Protein AF-A0A9P4S2R1-F1 (afdb_monomer_lite)

pLDDT: mean 85.51, std 17.62, range [29.91, 98.31]

Structure (mmCIF, N/CA/C/O backbone):
data_AF-A0A9P4S2R1-F1
#
_entry.id   AF-A0A9P4S2R1-F1
#
loop_
_atom_site.group_PDB
_atom_site.id
_atom_site.type_symbol
_atom_site.label_atom_id
_atom_site.label_alt_id
_atom_site.label_comp_id
_atom_site.label_asym_id
_atom_site.label_entity_id
_atom_site.label_seq_id
_atom_site.pdbx_PDB_ins_code
_atom_site.Cartn_x
_atom_site.Cartn_y
_atom_site.Cartn_z
_atom_site.occupancy
_atom_site.B_iso_or_equiv
_atom_site.auth_seq_id
_atom_site.auth_comp_id
_atom_site.auth_asym_id
_atom_site.auth_atom_id
_atom_site.pdbx_PDB_model_num
ATOM 1 N N . GLN A 1 1 ? -0.352 7.286 21.163 1.00 58.69 1 GLN A N 1
ATOM 2 C CA . GLN A 1 1 ? -1.087 6.058 20.790 1.00 58.69 1 GLN A CA 1
ATOM 3 C C . GLN A 1 1 ? -1.902 5.614 21.996 1.00 58.69 1 GLN A C 1
ATOM 5 O O . GLN A 1 1 ? -1.453 5.857 23.112 1.00 58.69 1 GLN A O 1
ATOM 10 N N . SER A 1 2 ? -3.108 5.074 21.799 1.00 75.06 2 SER A N 1
ATOM 11 C CA . SER A 1 2 ? -3.943 4.582 22.906 1.00 75.06 2 SER A CA 1
ATOM 12 C C . SER A 1 2 ? -3.406 3.251 23.443 1.00 75.06 2 SER A C 1
ATOM 14 O O . SER A 1 2 ? -2.788 2.489 22.704 1.00 75.06 2 SER A O 1
ATOM 16 N N . GLU A 1 3 ? -3.657 2.959 24.721 1.00 83.19 3 GLU A N 1
ATOM 17 C CA . GLU A 1 3 ? -3.264 1.693 25.366 1.00 83.19 3 GLU A CA 1
ATOM 18 C C . GLU A 1 3 ? -3.776 0.469 24.587 1.00 83.19 3 GLU A C 1
ATOM 20 O O . GLU A 1 3 ? -3.049 -0.498 24.363 1.00 83.19 3 GLU A O 1
ATOM 25 N N . GLU A 1 4 ? -4.996 0.575 24.061 1.00 86.31 4 GLU A N 1
ATOM 26 C CA . GLU A 1 4 ? -5.612 -0.446 23.222 1.00 86.31 4 GLU A CA 1
ATOM 27 C C . GLU A 1 4 ? -4.863 -0.672 21.899 1.00 86.31 4 GLU A C 1
ATOM 29 O O . GLU A 1 4 ? -4.657 -1.814 21.492 1.00 86.31 4 GLU A O 1
ATOM 34 N N . ALA A 1 5 ? -4.378 0.388 21.243 1.00 86.50 5 ALA A N 1
ATOM 35 C CA . ALA A 1 5 ? -3.590 0.244 20.019 1.00 86.50 5 ALA A CA 1
ATOM 36 C C . ALA A 1 5 ? -2.268 -0.496 20.282 1.00 86.50 5 ALA A C 1
ATOM 38 O O . ALA A 1 5 ? -1.887 -1.355 19.490 1.00 86.50 5 ALA A O 1
ATOM 39 N N . ASN A 1 6 ? -1.619 -0.232 21.421 1.00 89.88 6 ASN A N 1
ATOM 40 C CA . ASN A 1 6 ? -0.392 -0.931 21.821 1.00 89.88 6 ASN A CA 1
ATOM 41 C C . ASN A 1 6 ? -0.647 -2.421 22.104 1.00 89.88 6 ASN A C 1
ATOM 43 O O . ASN A 1 6 ? 0.174 -3.276 21.757 1.00 89.88 6 ASN A O 1
ATOM 47 N N . ARG A 1 7 ? -1.798 -2.750 22.708 1.00 94.75 7 ARG A N 1
ATOM 48 C CA . ARG A 1 7 ? -2.230 -4.138 22.920 1.00 94.75 7 ARG A CA 1
ATOM 49 C C . ARG A 1 7 ? -2.406 -4.865 21.587 1.00 94.75 7 ARG A C 1
ATOM 51 O O . ARG A 1 7 ? -1.859 -5.953 21.416 1.00 94.75 7 ARG A O 1
ATOM 58 N N . ILE A 1 8 ? -3.124 -4.258 20.640 1.00 93.81 8 ILE A N 1
ATOM 59 C CA . ILE A 1 8 ? -3.349 -4.833 19.304 1.00 93.81 8 ILE A CA 1
ATOM 60 C C . ILE A 1 8 ? -2.023 -4.984 18.553 1.00 93.81 8 ILE A C 1
ATOM 62 O O . ILE A 1 8 ? -1.763 -6.033 17.970 1.00 93.81 8 ILE A O 1
ATOM 66 N N . GLU A 1 9 ? -1.152 -3.977 18.603 1.00 93.94 9 GLU A N 1
ATOM 67 C CA . GLU A 1 9 ? 0.187 -4.048 18.016 1.00 93.94 9 GLU A CA 1
ATOM 68 C C . GLU A 1 9 ? 0.998 -5.218 18.585 1.00 93.94 9 GLU A C 1
ATOM 70 O O . GLU A 1 9 ? 1.623 -5.961 17.826 1.00 93.94 9 GLU A O 1
ATOM 75 N N . THR A 1 10 ? 0.948 -5.426 19.902 1.00 95.44 10 THR A N 1
ATOM 76 C CA . THR A 1 10 ? 1.614 -6.565 20.541 1.00 95.44 10 THR A CA 1
ATOM 77 C C . THR A 1 10 ? 1.071 -7.884 19.996 1.00 95.44 10 THR A C 1
ATOM 79 O O . THR A 1 10 ? 1.861 -8.723 19.572 1.00 95.44 10 THR A O 1
ATOM 82 N N . LEU A 1 11 ? -0.257 -8.036 19.908 1.00 95.25 11 LEU A N 1
ATOM 83 C CA . LEU A 1 11 ? -0.888 -9.238 19.350 1.00 95.25 11 LEU A CA 1
ATOM 84 C C . LEU A 1 11 ? -0.457 -9.507 17.904 1.00 95.25 11 LEU A C 1
ATOM 86 O O . LEU A 1 11 ? -0.071 -10.631 17.585 1.00 95.25 11 LEU A O 1
ATOM 90 N N . LEU A 1 12 ? -0.456 -8.474 17.055 1.00 94.81 12 LEU A N 1
ATOM 91 C CA . LEU A 1 12 ? -0.015 -8.577 15.661 1.00 94.81 12 LEU A CA 1
ATOM 92 C C . LEU A 1 12 ? 1.448 -9.027 15.562 1.00 94.81 12 LEU A C 1
ATOM 94 O O . LEU A 1 12 ? 1.784 -9.850 14.713 1.00 94.81 12 LEU A O 1
ATOM 98 N N . ARG A 1 13 ? 2.320 -8.520 16.440 1.00 95.06 13 ARG A N 1
ATOM 99 C CA . ARG A 1 13 ? 3.745 -8.886 16.471 1.00 95.06 13 ARG A CA 1
ATOM 100 C C . ARG A 1 13 ? 3.989 -10.299 16.999 1.00 95.06 13 ARG A C 1
ATOM 102 O O . ARG A 1 13 ? 4.941 -10.939 16.562 1.00 95.06 13 ARG A O 1
ATOM 109 N N . THR A 1 14 ? 3.163 -10.777 17.928 1.00 95.12 14 THR A N 1
ATOM 110 C CA . THR A 1 14 ? 3.318 -12.101 18.558 1.00 95.12 14 THR A CA 1
ATOM 111 C C . THR A 1 14 ? 2.630 -13.243 17.812 1.00 95.12 14 THR A C 1
ATOM 113 O O . THR A 1 14 ? 2.832 -14.398 18.185 1.00 95.12 14 THR A O 1
ATOM 116 N N . ALA A 1 15 ? 1.825 -12.941 16.789 1.00 95.75 15 ALA A N 1
ATOM 117 C CA . ALA A 1 15 ? 1.133 -13.948 15.991 1.00 95.75 15 ALA A CA 1
ATOM 118 C C . ALA A 1 15 ? 2.124 -14.960 15.391 1.00 95.75 15 ALA A C 1
ATOM 120 O O . ALA A 1 15 ? 3.157 -14.585 14.831 1.00 95.75 15 ALA A O 1
ATOM 121 N N . LYS A 1 16 ? 1.808 -16.253 15.510 1.00 94.38 16 LYS A N 1
ATOM 122 C CA . LYS A 1 16 ? 2.669 -17.367 15.079 1.00 94.38 16 LYS A CA 1
ATOM 123 C C . LYS A 1 16 ? 2.362 -17.844 13.669 1.00 94.38 16 LYS A C 1
ATOM 125 O O . LYS A 1 16 ? 3.198 -18.505 13.059 1.00 94.38 16 LYS A O 1
ATOM 130 N N . THR A 1 17 ? 1.167 -17.543 13.173 1.00 97.00 17 THR A N 1
ATOM 131 C CA . THR A 1 17 ? 0.731 -17.880 11.816 1.00 97.00 17 THR A CA 1
ATOM 132 C C . THR A 1 17 ? 0.145 -16.655 11.128 1.00 97.00 17 THR A C 1
ATOM 134 O O . THR A 1 17 ? -0.298 -15.706 11.778 1.00 97.00 17 THR A O 1
ATOM 137 N N . ASP A 1 18 ? 0.140 -16.675 9.800 1.00 96.00 18 ASP A N 1
ATOM 138 C CA . ASP A 1 18 ? -0.488 -15.638 8.988 1.00 96.00 18 ASP A CA 1
ATOM 139 C C . ASP A 1 18 ? -2.004 -15.580 9.202 1.00 96.00 18 ASP A C 1
ATOM 141 O O . ASP A 1 18 ? -2.564 -14.487 9.274 1.00 96.00 18 ASP A O 1
ATOM 145 N N . VAL A 1 19 ? -2.644 -16.739 9.382 1.00 96.50 19 VAL A N 1
ATOM 146 C CA . VAL A 1 19 ? -4.064 -16.848 9.743 1.00 96.50 19 VAL A CA 1
ATOM 147 C C . VAL A 1 19 ? -4.334 -16.218 11.109 1.00 96.50 19 VAL A C 1
ATOM 149 O O . VAL A 1 19 ? -5.241 -15.407 11.223 1.00 96.50 19 VAL A O 1
ATOM 152 N N . GLU A 1 20 ? -3.516 -16.499 12.126 1.00 97.12 20 GLU A N 1
ATOM 153 C CA . GLU A 1 20 ? -3.672 -15.887 13.456 1.00 97.12 20 GLU A CA 1
ATOM 154 C C . GLU A 1 20 ? -3.522 -14.360 13.404 1.00 97.12 20 GLU A C 1
ATOM 156 O O . GLU A 1 20 ? -4.289 -13.632 14.033 1.00 97.12 20 GLU A O 1
ATOM 161 N N . LEU A 1 21 ? -2.565 -13.853 12.621 1.00 97.38 21 LEU A N 1
ATOM 162 C CA . LEU A 1 21 ? -2.406 -12.415 12.409 1.00 97.38 21 LEU A CA 1
ATOM 163 C C . LEU A 1 21 ? -3.652 -11.815 11.744 1.00 97.38 21 LEU A C 1
ATOM 165 O O . LEU A 1 21 ? -4.128 -10.753 12.153 1.00 97.38 21 LEU A O 1
ATOM 169 N N . TRP A 1 22 ? -4.189 -12.498 10.735 1.00 97.75 22 TRP A N 1
ATOM 170 C CA . TRP A 1 22 ? -5.406 -12.080 10.050 1.00 97.75 22 TRP A CA 1
ATOM 171 C C . TRP A 1 22 ? -6.633 -12.111 10.971 1.00 97.75 22 TRP A C 1
ATOM 173 O O . TRP A 1 22 ? -7.404 -11.153 10.986 1.00 97.75 22 TRP A O 1
ATOM 183 N N . ASP A 1 23 ? -6.769 -13.127 11.822 1.00 97.06 23 ASP A N 1
ATOM 184 C CA . ASP A 1 23 ? -7.840 -13.220 12.819 1.00 97.06 23 ASP A CA 1
ATOM 185 C C . ASP A 1 23 ? -7.793 -12.050 13.814 1.00 97.06 23 ASP A C 1
ATOM 187 O O . ASP A 1 23 ? -8.836 -11.510 14.200 1.00 97.06 23 ASP A O 1
ATOM 191 N N . VAL A 1 24 ? -6.591 -11.613 14.212 1.00 96.56 24 VAL A N 1
ATOM 192 C CA . VAL A 1 24 ? -6.410 -10.411 15.045 1.00 96.56 24 VAL A CA 1
ATOM 193 C C . VAL A 1 24 ? -6.891 -9.162 14.304 1.00 96.56 24 VAL A C 1
ATOM 195 O O . VAL A 1 24 ? -7.605 -8.348 14.895 1.00 96.56 24 VAL A O 1
ATOM 198 N N . LEU A 1 25 ? -6.566 -9.008 13.015 1.00 96.12 25 LEU A N 1
ATOM 199 C CA . LEU A 1 25 ? -7.097 -7.905 12.207 1.00 96.12 25 LEU A CA 1
ATOM 200 C C . LEU A 1 25 ? -8.624 -7.939 12.133 1.00 96.12 25 LEU A C 1
ATOM 202 O O . LEU A 1 25 ? -9.269 -6.914 12.356 1.00 96.12 25 LEU A O 1
ATOM 206 N N . GLU A 1 26 ? -9.221 -9.097 11.863 1.00 95.00 26 GLU A N 1
ATOM 207 C CA . GLU A 1 26 ? -10.675 -9.227 11.768 1.00 95.00 26 GLU A CA 1
ATOM 208 C C . GLU A 1 26 ? -11.379 -8.878 13.076 1.00 95.00 26 GLU A C 1
ATOM 210 O O . GLU A 1 26 ? -12.347 -8.105 13.079 1.00 95.00 26 GLU A O 1
ATOM 215 N N . ARG A 1 27 ? -10.882 -9.416 14.190 1.00 95.00 27 ARG A N 1
ATOM 216 C CA . ARG A 1 27 ? -11.501 -9.253 15.505 1.00 95.00 27 ARG A CA 1
ATOM 217 C C . ARG A 1 27 ? -11.272 -7.890 16.123 1.00 95.00 27 ARG A C 1
ATOM 219 O O . ARG A 1 27 ? -12.207 -7.345 16.700 1.00 95.00 27 ARG A O 1
ATOM 226 N N . GLU A 1 28 ? -10.061 -7.360 16.052 1.00 93.44 28 GLU A N 1
ATOM 227 C CA . GLU A 1 28 ? -9.672 -6.197 16.853 1.00 93.44 28 GLU A CA 1
ATOM 228 C C . GLU A 1 28 ? -9.649 -4.907 16.022 1.00 93.44 28 GLU A C 1
ATOM 230 O O . GLU A 1 28 ? -9.834 -3.824 16.569 1.00 93.44 28 GLU A O 1
ATOM 235 N N . VAL A 1 29 ? -9.478 -5.006 14.698 1.00 94.00 29 VAL A N 1
ATOM 236 C CA . VAL A 1 29 ? -9.368 -3.836 13.812 1.00 94.00 29 VAL A CA 1
ATOM 237 C C . VAL A 1 29 ? -10.622 -3.674 12.952 1.00 94.00 29 VAL A C 1
ATOM 239 O O . VAL A 1 29 ? -11.339 -2.679 13.065 1.00 94.00 29 VAL A O 1
ATOM 242 N N . PHE A 1 30 ? -10.941 -4.662 12.115 1.00 94.44 30 PHE A N 1
ATOM 243 C CA . PHE A 1 30 ? -12.067 -4.577 11.184 1.00 94.44 30 PHE A CA 1
ATOM 244 C C . PHE A 1 30 ? -13.418 -4.603 11.900 1.00 94.44 30 PHE A C 1
ATOM 246 O O . PHE A 1 30 ? -14.338 -3.901 11.481 1.00 94.44 30 PHE A O 1
ATOM 253 N N . SER A 1 31 ? -13.557 -5.352 13.000 1.00 92.19 31 SER A N 1
ATOM 254 C CA . SER A 1 31 ? -14.805 -5.374 13.775 1.00 92.19 31 SER A CA 1
ATOM 255 C C . SER A 1 31 ? -15.177 -3.997 14.337 1.00 92.19 31 SER A C 1
ATOM 257 O O . SER A 1 31 ? -16.360 -3.663 14.378 1.00 92.19 31 SER A O 1
ATOM 259 N N . VAL A 1 32 ? -14.190 -3.176 14.721 1.00 90.19 32 VAL A N 1
ATOM 260 C CA . VAL A 1 32 ? -14.423 -1.823 15.246 1.00 90.19 32 VAL A CA 1
ATOM 261 C C . VAL A 1 32 ? -15.069 -0.965 14.167 1.00 90.19 32 VAL A C 1
ATOM 263 O O . VAL A 1 32 ? -16.123 -0.382 14.406 1.00 90.19 32 VAL A O 1
ATOM 266 N N . ILE A 1 33 ? -14.505 -0.970 12.958 1.00 90.06 33 ILE A N 1
ATOM 267 C CA . ILE A 1 33 ? -15.059 -0.239 11.814 1.00 90.06 33 ILE A CA 1
ATOM 268 C C . ILE A 1 33 ? -16.456 -0.760 11.442 1.00 90.06 33 ILE A C 1
ATOM 270 O O . ILE A 1 33 ? -17.367 0.043 11.249 1.00 90.06 33 ILE A O 1
ATOM 274 N N . LYS A 1 34 ? -16.667 -2.087 11.435 1.00 88.62 34 LYS A N 1
ATOM 275 C CA . LYS A 1 34 ? -17.994 -2.691 11.187 1.00 88.62 34 LYS A CA 1
ATOM 276 C C . LYS A 1 34 ? -19.043 -2.221 12.197 1.00 88.62 34 LYS A C 1
ATOM 278 O O . LYS A 1 34 ? -20.171 -1.933 11.813 1.00 88.62 34 LYS A O 1
ATOM 283 N N . ARG A 1 35 ? -18.690 -2.139 13.485 1.00 87.25 35 ARG A N 1
ATOM 284 C CA . ARG A 1 35 ? -19.609 -1.689 14.548 1.00 87.25 35 ARG A CA 1
ATOM 285 C C . ARG A 1 35 ? -19.963 -0.211 14.438 1.00 87.25 35 ARG A C 1
ATOM 287 O O . ARG A 1 35 ? -21.064 0.163 14.825 1.00 87.25 35 ARG A O 1
ATOM 294 N N . LEU A 1 36 ? -19.046 0.604 13.922 1.00 84.38 36 LEU A N 1
ATOM 295 C CA . LEU A 1 36 ? -19.247 2.043 13.777 1.00 84.38 36 LEU A CA 1
ATOM 296 C C . LEU A 1 36 ? -20.208 2.412 12.639 1.00 84.38 36 LEU A C 1
ATOM 298 O O . LEU A 1 36 ? -20.668 3.548 12.626 1.00 84.38 36 LEU A O 1
ATOM 302 N N . LYS A 1 37 ? -20.516 1.481 11.716 1.00 81.75 37 LYS A N 1
ATOM 303 C CA . LYS A 1 37 ? -21.507 1.655 10.631 1.00 81.75 37 LYS A CA 1
ATOM 304 C C . LYS A 1 37 ? -21.390 3.011 9.919 1.00 81.75 37 LYS A C 1
ATOM 306 O O . LYS A 1 37 ? -22.379 3.680 9.654 1.00 81.75 37 LYS A O 1
ATOM 311 N N . LEU A 1 38 ? -20.154 3.410 9.618 1.00 80.12 38 LEU A N 1
ATOM 312 C CA . LEU A 1 38 ? -19.813 4.765 9.164 1.00 80.12 38 LEU A CA 1
ATOM 313 C C . LEU A 1 38 ? -20.450 5.159 7.824 1.00 80.12 38 LEU A C 1
ATOM 315 O O . LEU A 1 38 ? -20.563 6.342 7.528 1.00 80.12 38 LEU A O 1
ATOM 319 N N . ASP A 1 39 ? -20.832 4.168 7.020 1.00 80.00 39 ASP A N 1
ATOM 320 C CA . ASP A 1 39 ? -21.403 4.350 5.685 1.00 80.00 39 ASP A CA 1
ATOM 321 C C . ASP A 1 39 ? -22.908 4.017 5.620 1.00 80.00 39 ASP A C 1
ATOM 323 O O . ASP A 1 39 ? -23.492 4.070 4.539 1.00 80.00 39 ASP A O 1
ATOM 327 N N . GLU A 1 40 ? -23.541 3.650 6.743 1.00 76.69 40 GLU A N 1
ATOM 328 C CA . GLU A 1 40 ? -24.998 3.504 6.805 1.00 76.69 40 GLU A CA 1
ATOM 329 C C . GLU A 1 40 ? -25.629 4.870 7.114 1.00 76.69 40 GLU A C 1
ATOM 331 O O . GLU A 1 40 ? -25.300 5.500 8.121 1.00 76.69 40 GLU A O 1
ATOM 336 N N . ASP A 1 41 ? -26.569 5.320 6.275 1.00 55.44 41 ASP A N 1
ATOM 337 C CA . ASP A 1 41 ? -27.474 6.407 6.658 1.00 55.44 41 ASP A CA 1
ATOM 338 C C . ASP A 1 41 ? -28.230 5.991 7.934 1.00 55.44 41 ASP A C 1
ATOM 340 O O . ASP A 1 41 ? -28.565 4.808 8.073 1.00 55.44 41 ASP A O 1
ATOM 344 N N . PRO A 1 42 ? -28.527 6.914 8.873 1.00 50.66 42 PRO A N 1
ATOM 345 C CA . PRO A 1 42 ? -29.329 6.577 10.041 1.00 50.66 42 PRO A CA 1
ATOM 346 C C . PRO A 1 42 ? -30.686 6.058 9.558 1.00 50.66 42 PRO A C 1
ATOM 348 O O . PRO A 1 42 ? -31.532 6.841 9.125 1.00 50.66 42 PRO A O 1
ATOM 351 N N . GLU A 1 43 ? -30.885 4.733 9.574 1.00 48.31 43 GLU A N 1
ATOM 352 C CA . GLU A 1 43 ? -32.144 4.155 9.117 1.00 48.31 43 GLU A CA 1
ATOM 353 C C . GLU A 1 43 ? -33.281 4.752 9.962 1.00 48.31 43 GLU A C 1
ATOM 355 O O . GLU A 1 43 ? -33.245 4.646 11.196 1.00 48.31 43 GLU A O 1
ATOM 360 N N . PRO A 1 44 ? -34.322 5.350 9.348 1.00 40.31 44 PRO A N 1
ATOM 361 C CA . PRO A 1 44 ? -35.566 5.548 10.065 1.00 40.31 44 PRO A CA 1
ATOM 362 C C . PRO A 1 44 ? -36.070 4.159 10.458 1.00 40.31 44 PRO A C 1
ATOM 364 O O . PRO A 1 44 ? -36.119 3.250 9.626 1.00 40.31 44 PRO A O 1
ATOM 367 N N . ALA A 1 45 ? -36.383 3.990 11.744 1.00 39.06 45 ALA A N 1
ATOM 368 C CA . ALA A 1 45 ? -36.824 2.733 12.330 1.00 39.06 45 ALA A CA 1
ATOM 369 C C . ALA A 1 45 ? -37.857 2.043 11.425 1.00 39.06 45 ALA A C 1
ATOM 371 O O . ALA A 1 45 ? -38.987 2.510 11.282 1.00 39.06 45 ALA A O 1
ATOM 372 N N . LYS A 1 46 ? -37.467 0.934 10.788 1.00 38.56 46 LYS A N 1
ATOM 373 C CA . LYS A 1 46 ? -38.388 0.126 9.990 1.00 38.56 46 LYS A CA 1
ATOM 374 C C . LYS A 1 46 ? -39.391 -0.529 10.932 1.00 38.56 46 LYS A C 1
ATOM 376 O O . LYS A 1 46 ? -39.101 -1.546 11.564 1.00 38.56 46 LYS A O 1
ATOM 381 N N . GLU A 1 47 ? -40.579 0.061 11.012 1.00 38.56 47 GLU A N 1
ATOM 382 C CA . GLU A 1 47 ? -41.770 -0.589 11.541 1.00 38.56 47 GLU A CA 1
ATOM 383 C C . GLU A 1 47 ? -41.980 -1.906 10.791 1.00 38.56 47 GLU A C 1
ATOM 385 O O . GLU A 1 47 ? -42.249 -1.957 9.587 1.00 38.56 47 GLU A O 1
ATOM 390 N N . THR A 1 48 ? -41.818 -3.008 11.516 1.00 34.84 48 THR A N 1
ATOM 391 C CA . THR A 1 48 ? -42.138 -4.337 11.010 1.00 34.84 48 THR A CA 1
ATOM 392 C C . THR A 1 48 ? -43.655 -4.450 10.888 1.00 34.84 48 THR A C 1
ATOM 394 O O . THR A 1 48 ? -44.375 -4.706 11.849 1.00 34.84 48 THR A O 1
ATOM 397 N N . SER A 1 49 ? -44.160 -4.256 9.674 1.00 34.78 49 SER A N 1
ATOM 398 C CA . SER A 1 49 ? -45.556 -4.497 9.324 1.00 34.78 49 SER A CA 1
ATOM 399 C C . SER A 1 49 ? -45.865 -6.001 9.378 1.00 34.78 49 SER A C 1
ATOM 401 O O . SER A 1 49 ? -45.647 -6.747 8.425 1.00 34.78 49 SER A O 1
ATOM 403 N N . LYS A 1 50 ? -46.403 -6.473 10.511 1.00 34.78 50 LYS A N 1
ATOM 404 C CA . LYS A 1 50 ? -47.090 -7.773 10.606 1.00 34.78 50 LYS A CA 1
ATOM 405 C C . LYS A 1 50 ? -48.606 -7.577 10.477 1.00 34.78 50 LYS A C 1
ATOM 407 O O . LYS A 1 50 ? -49.205 -6.790 11.201 1.00 34.78 50 LYS A O 1
ATOM 412 N N . LYS A 1 51 ? -49.221 -8.319 9.547 1.00 32.09 51 LYS A N 1
ATOM 413 C CA . LYS A 1 51 ? -50.682 -8.446 9.356 1.00 32.09 51 LYS A CA 1
ATOM 414 C C . LYS A 1 51 ? -51.378 -9.107 10.573 1.00 32.09 51 LYS A C 1
ATOM 416 O O . LYS A 1 51 ? -50.704 -9.763 11.366 1.00 32.09 51 LYS A O 1
ATOM 421 N N . PRO A 1 52 ? -52.709 -8.934 10.737 1.00 35.97 52 PRO A N 1
ATOM 422 C CA . PRO A 1 52 ? -53.359 -8.895 12.045 1.00 35.97 52 PRO A CA 1
ATOM 423 C C . PRO A 1 52 ? -53.868 -10.261 12.522 1.00 35.97 52 PRO A C 1
ATOM 425 O O . PRO A 1 52 ? -54.496 -11.006 11.773 1.00 35.97 52 PRO A O 1
ATOM 428 N N . GLY A 1 53 ? -53.668 -10.547 13.809 1.00 29.91 53 GLY A N 1
ATOM 429 C CA . GLY A 1 53 ? -54.218 -11.717 14.493 1.00 29.91 53 GLY A CA 1
ATOM 430 C C . GLY A 1 53 ? -54.320 -11.490 16.004 1.00 29.91 53 GLY A C 1
ATOM 431 O O . GLY A 1 53 ? -53.332 -11.624 16.707 1.00 29.91 53 GLY A O 1
ATOM 432 N N . ARG A 1 54 ? -55.523 -11.093 16.445 1.00 34.62 54 ARG A N 1
ATOM 433 C CA . ARG A 1 54 ? -56.171 -11.202 17.777 1.00 34.62 54 ARG A CA 1
ATOM 434 C C . ARG A 1 54 ? -55.291 -11.297 19.057 1.00 34.62 54 ARG A C 1
ATOM 436 O O . ARG A 1 54 ? -54.605 -12.280 19.292 1.00 34.62 54 ARG A O 1
ATOM 443 N N . LEU A 1 55 ? -55.458 -10.292 19.931 1.00 36.59 55 LEU A N 1
ATOM 444 C CA . LEU A 1 55 ? -54.927 -10.128 21.307 1.00 36.59 55 LEU A CA 1
ATOM 445 C C . LEU A 1 55 ? -55.256 -11.295 22.278 1.00 36.59 55 LEU A C 1
ATOM 447 O O . LEU A 1 55 ? -56.272 -11.968 22.094 1.00 36.59 55 LEU A O 1
ATOM 451 N N . PRO A 1 56 ? -54.488 -11.445 23.383 1.00 39.81 56 PRO A N 1
ATOM 452 C CA . PRO A 1 56 ? -54.866 -10.752 24.626 1.00 39.81 56 PRO A CA 1
ATOM 453 C C . PRO A 1 56 ? -53.751 -9.891 25.255 1.00 39.81 56 PRO A C 1
ATOM 455 O O . PRO A 1 56 ? -52.562 -10.164 25.144 1.00 39.81 56 PRO A O 1
ATOM 458 N N . LYS A 1 57 ? -54.210 -8.832 25.933 1.00 40.59 57 L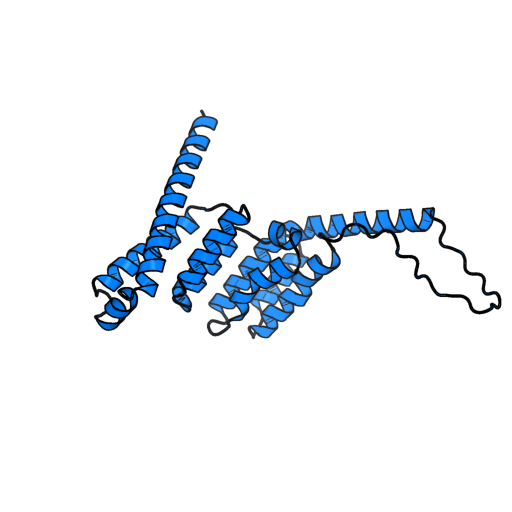YS A N 1
ATOM 459 C CA . LYS A 1 57 ? -53.490 -7.761 26.640 1.00 40.59 57 LYS A CA 1
ATOM 460 C C . LYS A 1 57 ? -52.250 -8.220 27.429 1.00 40.59 57 LYS A C 1
ATOM 462 O O . LYS A 1 57 ? -52.379 -8.780 28.512 1.00 40.59 57 LYS A O 1
ATOM 467 N N . ALA A 1 58 ? -51.075 -7.809 26.963 1.00 34.38 58 ALA A N 1
ATOM 468 C CA . ALA A 1 58 ? -49.931 -7.507 27.815 1.00 34.38 58 ALA A CA 1
ATOM 469 C C . ALA A 1 58 ? -49.605 -6.020 27.638 1.00 34.38 58 ALA A C 1
ATOM 471 O O . ALA A 1 58 ? -49.714 -5.479 26.538 1.00 34.38 58 ALA A O 1
ATOM 472 N N . LYS A 1 59 ? -49.289 -5.353 28.744 1.00 38.31 59 LYS A N 1
ATOM 473 C CA . LYS A 1 59 ? -48.989 -3.924 28.845 1.00 38.31 59 LYS A CA 1
ATOM 474 C C . LYS A 1 59 ? -47.670 -3.643 28.111 1.00 38.31 59 LYS A C 1
ATOM 476 O O . LYS A 1 59 ? -46.608 -3.672 28.715 1.00 38.31 59 LYS A O 1
ATOM 481 N N . ILE A 1 60 ? -47.738 -3.469 26.794 1.00 38.62 60 ILE A N 1
ATOM 482 C CA . ILE A 1 60 ? -46.610 -3.004 25.990 1.00 38.62 60 ILE A CA 1
ATOM 483 C C . ILE A 1 60 ? -46.589 -1.491 26.166 1.00 38.62 60 ILE A C 1
ATOM 485 O O . ILE A 1 60 ? -47.377 -0.775 25.553 1.00 38.62 60 ILE A O 1
ATOM 489 N N . GLU A 1 61 ? -45.733 -1.022 27.069 1.00 43.31 61 GLU A N 1
ATOM 490 C CA . GLU A 1 61 ? -45.292 0.366 27.071 1.00 43.31 61 GLU A CA 1
ATOM 491 C C . GLU A 1 61 ? -44.614 0.610 25.719 1.00 43.31 61 GLU A C 1
ATOM 493 O O . GLU A 1 61 ? -43.517 0.124 25.444 1.00 43.31 61 GLU A O 1
ATOM 498 N N . SER A 1 62 ? -45.335 1.283 24.823 1.00 43.97 62 SER A N 1
ATOM 499 C CA . SER A 1 62 ? -44.779 1.834 23.595 1.00 43.97 62 SER A CA 1
ATOM 500 C C . SER A 1 62 ? -43.571 2.699 23.966 1.00 43.97 62 SER A C 1
ATOM 502 O O . SER A 1 62 ? -43.722 3.550 24.849 1.00 43.97 62 SER A O 1
ATOM 504 N N . PRO A 1 63 ? -42.395 2.528 23.333 1.00 44.41 63 PRO A N 1
ATOM 505 C CA . PRO A 1 63 ? -41.288 3.436 23.566 1.00 44.41 63 PRO A CA 1
ATOM 506 C C . PRO A 1 63 ? -41.742 4.832 23.141 1.00 44.41 63 PRO A C 1
ATOM 508 O O . PRO A 1 63 ? -42.019 5.065 21.967 1.00 44.41 63 PRO A O 1
ATOM 511 N N . THR A 1 64 ? -41.871 5.743 24.102 1.00 53.72 64 THR A N 1
ATOM 512 C CA . THR A 1 64 ? -42.056 7.168 23.832 1.00 53.72 64 THR A CA 1
ATOM 513 C C . THR A 1 64 ? -40.920 7.656 22.936 1.00 53.72 64 THR A C 1
ATOM 515 O O . THR A 1 64 ? -39.767 7.259 23.120 1.00 53.72 64 THR A O 1
ATOM 518 N N . GLU A 1 65 ? -41.235 8.516 21.967 1.00 56.38 65 GLU A N 1
ATOM 519 C CA . GLU A 1 65 ? -40.268 9.077 21.010 1.00 56.38 65 GLU A CA 1
ATOM 520 C C . GLU A 1 65 ? -39.051 9.725 21.704 1.00 56.38 65 GLU A C 1
ATOM 522 O O . GLU A 1 65 ? -37.940 9.678 21.175 1.00 56.38 65 GLU A O 1
ATOM 527 N N . ASP A 1 66 ? -39.226 10.229 22.931 1.00 55.81 66 ASP A N 1
ATOM 528 C CA . ASP A 1 66 ? -38.153 10.775 23.772 1.00 55.81 66 ASP A CA 1
ATOM 529 C C . ASP A 1 66 ? -37.111 9.723 24.196 1.00 55.81 66 ASP A C 1
ATOM 531 O O . ASP A 1 66 ? -35.910 9.966 24.089 1.00 55.81 66 ASP A O 1
ATOM 535 N N . ASN A 1 67 ? -37.537 8.507 24.560 1.00 64.62 67 ASN A N 1
ATOM 536 C CA . ASN A 1 67 ? -36.627 7.404 24.907 1.00 64.62 67 ASN A CA 1
ATOM 537 C C . ASN A 1 67 ? -35.839 6.892 23.690 1.00 64.62 67 ASN A C 1
ATOM 539 O O . ASN A 1 67 ? -34.733 6.363 23.831 1.00 64.62 67 ASN A O 1
ATOM 543 N N . ALA A 1 68 ? -36.412 6.999 22.488 1.00 61.38 68 ALA A N 1
ATOM 544 C CA . ALA A 1 68 ? -35.723 6.641 21.252 1.00 61.38 68 ALA A CA 1
ATOM 545 C C . ALA A 1 68 ? -34.659 7.691 20.895 1.00 61.38 68 ALA A C 1
ATOM 547 O O . ALA A 1 68 ? -33.534 7.329 20.548 1.00 61.38 68 ALA A O 1
ATOM 548 N N . ARG A 1 69 ? -34.987 8.982 21.045 1.00 66.50 69 ARG A N 1
ATOM 549 C CA . ARG A 1 69 ? -34.067 10.100 20.791 1.00 66.50 69 ARG A CA 1
ATOM 550 C C . ARG A 1 69 ? -32.877 10.116 21.745 1.00 66.50 69 ARG A C 1
ATOM 552 O O . ARG A 1 69 ? -31.752 10.223 21.265 1.00 66.50 69 ARG A O 1
ATOM 559 N N . GLU A 1 70 ? -33.084 9.923 23.048 1.00 69.19 70 GLU A N 1
ATOM 560 C CA . GLU A 1 70 ? -31.976 9.837 24.014 1.00 69.19 70 GLU A CA 1
ATOM 561 C C . GLU A 1 70 ? -31.030 8.666 23.710 1.00 69.19 70 GLU A C 1
ATOM 563 O O . GLU A 1 70 ? -29.808 8.825 23.739 1.00 69.19 70 GLU A O 1
ATOM 568 N N . LYS A 1 71 ? -31.570 7.497 23.338 1.00 69.38 71 LYS A N 1
ATOM 569 C CA . LYS A 1 71 ? -30.756 6.330 22.954 1.00 69.38 71 LYS A CA 1
ATOM 570 C C . LYS A 1 71 ? -29.952 6.568 21.677 1.00 69.38 71 LYS A C 1
ATOM 572 O O . LYS A 1 71 ? -28.789 6.175 21.619 1.00 69.38 71 LYS A O 1
ATOM 577 N N . LEU A 1 72 ? -30.542 7.223 20.677 1.00 67.69 72 LEU A N 1
ATOM 578 C CA . LEU A 1 72 ? -29.856 7.622 19.442 1.00 67.69 72 LEU A CA 1
ATOM 579 C C . LEU A 1 72 ? -28.717 8.608 19.725 1.00 67.69 72 LEU A C 1
ATOM 581 O O . LEU A 1 72 ? -27.625 8.459 19.180 1.00 67.69 72 LEU A O 1
ATOM 585 N N . GLN A 1 73 ? -28.941 9.576 20.614 1.00 72.81 73 GLN A N 1
ATOM 586 C CA . GLN A 1 73 ? -27.940 10.577 20.977 1.00 72.81 73 GLN A CA 1
ATOM 587 C C . GLN A 1 73 ? -26.781 9.962 21.778 1.00 72.81 73 GLN A C 1
ATOM 589 O O . GLN A 1 73 ? -25.616 10.195 21.453 1.00 72.81 73 GLN A O 1
ATOM 594 N N . ALA A 1 74 ? -27.083 9.099 22.752 1.00 71.31 74 ALA A N 1
ATOM 595 C CA . ALA A 1 74 ? -26.077 8.360 23.515 1.00 71.31 74 ALA A CA 1
ATOM 596 C C . ALA A 1 74 ? -25.264 7.392 22.631 1.00 71.31 74 ALA A C 1
ATOM 598 O O . ALA A 1 74 ? -24.044 7.265 22.786 1.00 71.31 74 ALA A O 1
ATOM 599 N N . PHE A 1 75 ? -25.913 6.733 21.664 1.00 71.56 75 PHE A N 1
ATOM 600 C CA . PHE A 1 75 ? -25.240 5.882 20.682 1.00 71.56 75 PHE A CA 1
ATOM 601 C C . PHE A 1 75 ? -24.319 6.688 19.757 1.00 71.56 75 PHE A C 1
ATOM 603 O O . PHE A 1 75 ? -23.173 6.296 19.538 1.00 71.56 75 PHE A O 1
ATOM 610 N N . ALA A 1 76 ? -24.775 7.837 19.257 1.00 72.31 76 ALA A N 1
ATOM 611 C CA . ALA A 1 76 ? -23.961 8.712 18.419 1.00 72.31 76 ALA A CA 1
ATOM 612 C C . ALA A 1 76 ? -22.735 9.243 19.181 1.00 72.31 76 ALA A C 1
ATOM 614 O O . ALA A 1 76 ? -21.621 9.217 18.660 1.00 72.31 76 ALA A O 1
ATOM 615 N N . GLN A 1 77 ? -22.915 9.654 20.440 1.00 75.81 77 GLN A N 1
ATOM 616 C CA . GLN A 1 77 ? -21.830 10.180 21.265 1.00 75.81 77 GLN A CA 1
ATOM 617 C C . GLN A 1 77 ? -20.791 9.099 21.605 1.00 75.81 77 GLN A C 1
ATOM 619 O O . GLN A 1 77 ? -19.592 9.318 21.430 1.00 75.81 77 GLN A O 1
ATOM 624 N N . SER A 1 78 ? -21.228 7.901 22.003 1.00 76.44 78 SER A N 1
ATOM 625 C CA . SER A 1 78 ? -20.321 6.767 22.257 1.00 76.44 78 SER A CA 1
ATOM 626 C C . SER A 1 78 ? -19.591 6.283 20.994 1.00 76.44 78 SER A C 1
ATOM 628 O O . SER A 1 78 ? -18.386 6.007 21.044 1.00 76.44 78 SER A O 1
ATOM 630 N N . SER A 1 79 ? -20.278 6.248 19.849 1.00 80.62 79 SER A N 1
ATOM 631 C CA . SER A 1 79 ? -19.680 5.896 18.553 1.00 80.62 79 SER A CA 1
ATOM 632 C C . SER A 1 79 ? -18.633 6.919 18.123 1.00 80.62 79 SER A C 1
ATOM 634 O O . SER A 1 79 ? -17.556 6.538 17.667 1.00 80.62 79 SER A O 1
ATOM 636 N N . TRP A 1 80 ? -18.890 8.211 18.341 1.00 81.00 80 TRP A N 1
ATOM 637 C CA . TRP A 1 80 ? -17.929 9.268 18.038 1.00 81.00 80 TRP A CA 1
ATOM 638 C C . TRP A 1 80 ? -16.682 9.195 18.923 1.00 81.00 80 TRP A C 1
ATOM 640 O O . TRP A 1 80 ? -15.574 9.281 18.406 1.00 81.00 80 TRP A O 1
ATOM 650 N N . HIS A 1 81 ? -16.822 8.953 20.232 1.00 83.94 81 HIS A N 1
ATOM 651 C CA . HIS A 1 81 ? -15.666 8.734 21.113 1.00 83.94 81 HIS A CA 1
ATOM 652 C C . HIS A 1 81 ? -14.830 7.516 20.684 1.00 83.94 81 HIS A C 1
ATOM 654 O O . HIS A 1 81 ? -13.595 7.570 20.665 1.00 83.94 81 HIS A O 1
ATOM 660 N N . THR A 1 82 ? -15.497 6.432 20.280 1.00 85.38 82 THR A N 1
ATOM 661 C CA . THR A 1 82 ? -14.832 5.230 19.756 1.00 85.38 82 THR A CA 1
ATOM 662 C C . THR A 1 82 ? -14.089 5.542 18.455 1.00 85.38 82 THR A C 1
ATOM 664 O O . THR A 1 82 ? -12.909 5.228 18.328 1.00 85.38 82 THR A O 1
ATOM 667 N N . LEU A 1 83 ? -14.732 6.229 17.508 1.00 86.38 83 LEU A N 1
ATOM 668 C CA . LEU A 1 83 ? -14.106 6.634 16.252 1.00 86.38 83 LEU A CA 1
ATOM 669 C C . LEU A 1 83 ? -12.932 7.596 16.480 1.00 86.38 83 LEU A C 1
ATOM 671 O O . LEU A 1 83 ? -11.865 7.381 15.920 1.00 86.38 83 LEU A O 1
ATOM 675 N N . ALA A 1 84 ? -13.086 8.617 17.323 1.00 86.69 84 ALA A N 1
ATOM 676 C CA . ALA A 1 84 ? -12.050 9.613 17.597 1.00 86.69 84 ALA A CA 1
ATOM 677 C C . ALA A 1 84 ? -10.786 8.993 18.215 1.00 86.69 84 ALA A C 1
ATOM 679 O O . ALA A 1 84 ? -9.669 9.400 17.901 1.00 86.69 84 ALA A O 1
ATOM 680 N N . SER A 1 85 ? -10.957 7.985 19.072 1.00 86.12 85 SER A N 1
ATOM 681 C CA . SER A 1 85 ? -9.839 7.259 19.683 1.00 86.12 85 SER A CA 1
ATOM 682 C C . SER A 1 85 ? -9.210 6.219 18.748 1.00 86.12 85 SER A C 1
ATOM 684 O O . SER A 1 85 ? -7.998 5.993 18.811 1.00 86.12 85 SER A O 1
ATOM 686 N N . PHE A 1 86 ? -9.998 5.595 17.868 1.00 88.00 86 PHE A N 1
ATOM 687 C CA . PHE A 1 86 ? -9.536 4.517 16.994 1.00 88.00 86 PHE A CA 1
ATOM 688 C C . PHE A 1 86 ? -8.987 5.003 15.644 1.00 88.00 86 PHE A C 1
ATOM 690 O O . PHE A 1 86 ? -7.962 4.496 15.185 1.00 88.00 86 PHE A O 1
ATOM 697 N N . ALA A 1 87 ? -9.622 6.001 15.023 1.00 88.50 87 ALA A N 1
ATOM 698 C CA . ALA A 1 87 ? -9.328 6.467 13.666 1.00 88.50 87 ALA A CA 1
ATOM 699 C C . ALA A 1 87 ? -7.841 6.787 13.413 1.00 88.50 87 ALA A C 1
ATOM 701 O O . ALA A 1 87 ? -7.322 6.318 12.401 1.00 88.50 87 ALA A O 1
ATOM 702 N N . PRO A 1 88 ? -7.104 7.476 14.311 1.00 91.62 88 PRO A N 1
ATOM 703 C CA . PRO A 1 88 ? -5.681 7.751 14.086 1.00 91.62 88 PRO A CA 1
ATOM 704 C C . PRO A 1 88 ? -4.803 6.490 14.057 1.00 91.62 88 PRO A C 1
ATOM 706 O O . PRO A 1 88 ? -3.743 6.473 13.432 1.00 91.62 88 PRO A O 1
ATOM 709 N N . ASN A 1 89 ? -5.224 5.426 14.745 1.00 92.94 89 ASN A N 1
ATOM 710 C CA . ASN A 1 89 ? -4.455 4.188 14.849 1.00 92.94 89 ASN A CA 1
ATOM 711 C C . ASN A 1 89 ? -4.755 3.228 13.694 1.00 92.94 89 ASN A C 1
ATOM 713 O O . ASN A 1 89 ? -3.904 2.410 13.357 1.00 92.94 89 ASN A O 1
ATOM 717 N N . TYR A 1 90 ? -5.923 3.342 13.058 1.00 94.50 90 TYR A N 1
ATOM 718 C CA . TYR A 1 90 ? -6.350 2.445 11.988 1.00 94.50 90 TYR A CA 1
ATOM 719 C C . TYR A 1 90 ? -5.333 2.304 10.835 1.00 94.50 90 TYR A C 1
ATOM 721 O O . TYR A 1 90 ? -4.871 1.182 10.616 1.00 94.50 90 TYR A O 1
ATOM 729 N N . PRO A 1 91 ? -4.873 3.378 10.157 1.00 95.31 91 PRO A N 1
ATOM 730 C CA . PRO A 1 91 ? -3.887 3.242 9.079 1.00 95.31 91 PRO A CA 1
ATOM 731 C C . PRO A 1 91 ? -2.543 2.687 9.580 1.00 95.31 91 PRO A C 1
ATOM 733 O O . PRO A 1 91 ? -1.881 1.925 8.877 1.00 95.31 91 PRO A O 1
ATOM 736 N N . THR A 1 92 ? -2.160 3.002 10.822 1.00 95.19 92 THR A N 1
ATOM 737 C CA . THR A 1 92 ? -0.921 2.500 11.439 1.00 95.19 92 THR A CA 1
ATOM 738 C C . THR A 1 92 ? -0.986 0.989 11.687 1.00 95.19 92 THR A C 1
ATOM 740 O O . THR A 1 92 ? -0.026 0.277 11.394 1.00 95.19 92 THR A O 1
ATOM 743 N N . LEU A 1 93 ? -2.122 0.479 12.172 1.00 96.12 93 LEU A N 1
ATOM 744 C CA . LEU A 1 93 ? -2.344 -0.951 12.406 1.00 96.12 93 LEU A CA 1
ATOM 745 C C . LEU A 1 93 ? -2.414 -1.742 11.087 1.00 96.12 93 LEU A C 1
ATOM 747 O O . LEU A 1 93 ? -1.869 -2.847 10.997 1.00 96.12 93 LEU A O 1
ATOM 751 N N . LEU A 1 94 ? -3.010 -1.168 10.035 1.00 97.38 94 LEU A N 1
ATOM 752 C CA . LEU A 1 94 ? -2.988 -1.752 8.686 1.00 97.38 94 LEU A CA 1
ATOM 753 C C . LEU A 1 94 ? -1.564 -1.827 8.125 1.00 97.38 94 LEU A C 1
ATOM 755 O O . LEU A 1 94 ? -1.154 -2.853 7.584 1.00 97.38 94 LEU A O 1
ATOM 759 N N . LEU A 1 95 ? -0.776 -0.765 8.287 1.00 97.19 95 LEU A N 1
ATOM 760 C CA . LEU A 1 95 ? 0.615 -0.747 7.844 1.00 97.19 95 LEU A CA 1
ATOM 761 C C . LEU A 1 95 ? 1.467 -1.772 8.607 1.00 97.19 95 LEU A C 1
ATOM 763 O O . LEU A 1 95 ? 2.239 -2.517 8.002 1.00 97.19 95 LEU A O 1
ATOM 767 N N . LEU A 1 96 ? 1.316 -1.834 9.933 1.00 96.81 96 LEU A N 1
ATOM 768 C CA . LEU A 1 96 ? 2.031 -2.783 10.782 1.00 96.81 96 LEU A CA 1
ATOM 769 C C . LEU A 1 96 ? 1.728 -4.230 10.384 1.00 96.81 96 LEU A C 1
ATOM 771 O O . LEU A 1 96 ? 2.650 -5.019 10.189 1.00 96.81 96 LEU A O 1
ATOM 775 N N . SER A 1 97 ? 0.450 -4.570 10.238 1.00 96.50 97 SER A N 1
ATOM 776 C CA . SER A 1 97 ? 0.035 -5.916 9.839 1.00 96.50 97 SER A CA 1
ATOM 777 C C . SER A 1 97 ? 0.524 -6.285 8.438 1.00 96.50 97 SER A C 1
ATOM 779 O O . SER A 1 97 ? 1.035 -7.387 8.252 1.00 96.50 97 SER A O 1
ATOM 781 N N . THR A 1 98 ? 0.481 -5.352 7.480 1.00 96.88 98 THR A N 1
ATOM 782 C CA . THR A 1 98 ? 1.061 -5.525 6.135 1.00 96.88 98 THR A CA 1
ATOM 783 C C . THR A 1 98 ? 2.543 -5.887 6.217 1.00 96.88 98 THR A C 1
ATOM 785 O O . THR A 1 98 ? 2.991 -6.867 5.616 1.00 96.88 98 THR A O 1
ATOM 788 N N . ARG A 1 99 ? 3.314 -5.125 7.002 1.00 96.38 99 ARG A N 1
ATOM 789 C CA . ARG A 1 99 ? 4.750 -5.362 7.197 1.00 96.38 99 ARG A CA 1
ATOM 790 C C . ARG A 1 99 ? 5.023 -6.696 7.872 1.00 96.38 99 ARG A C 1
ATOM 792 O O . ARG A 1 99 ? 5.931 -7.406 7.451 1.00 96.38 99 ARG A O 1
ATOM 799 N N . GLN A 1 100 ? 4.230 -7.041 8.879 1.00 96.25 100 GLN A N 1
ATOM 800 C CA . GLN A 1 100 ? 4.380 -8.281 9.625 1.00 96.25 100 GLN A CA 1
ATOM 801 C C . GLN A 1 100 ? 4.044 -9.508 8.766 1.00 96.25 100 GLN A C 1
ATOM 803 O O . GLN A 1 100 ? 4.804 -10.474 8.768 1.00 96.25 100 GLN A O 1
ATOM 808 N N . LEU A 1 101 ? 2.984 -9.449 7.952 1.00 95.69 101 LEU A N 1
ATOM 809 C CA . LEU A 1 101 ? 2.685 -10.475 6.946 1.00 95.69 101 LEU A CA 1
ATOM 810 C C . LEU A 1 101 ? 3.825 -10.605 5.932 1.00 95.69 101 LEU A C 1
ATOM 812 O O . LEU A 1 101 ? 4.245 -11.712 5.601 1.00 95.69 101 LEU A O 1
ATOM 816 N N . ARG A 1 102 ? 4.381 -9.481 5.467 1.00 94.06 102 ARG A N 1
ATOM 817 C CA . ARG A 1 102 ? 5.501 -9.486 4.519 1.00 94.06 102 ARG A CA 1
ATOM 818 C C . ARG A 1 102 ? 6.752 -10.150 5.096 1.00 94.06 102 ARG A C 1
ATOM 820 O O . ARG A 1 102 ? 7.374 -10.939 4.380 1.00 94.06 102 ARG A O 1
ATOM 827 N N . SER A 1 103 ? 7.133 -9.796 6.326 1.00 94.44 103 SER A N 1
ATOM 828 C CA . SER A 1 103 ? 8.394 -10.201 6.960 1.00 94.44 103 SER A CA 1
ATOM 829 C C . SER A 1 103 ? 8.331 -11.585 7.601 1.00 94.44 103 SER A C 1
ATOM 831 O O . SER A 1 103 ? 9.235 -12.388 7.389 1.00 94.44 103 SER A O 1
ATOM 833 N N . SER A 1 104 ? 7.270 -11.870 8.357 1.00 94.81 104 SER A N 1
ATOM 834 C CA . SER A 1 104 ? 7.150 -13.092 9.161 1.00 94.81 104 SER A CA 1
ATOM 835 C C . SER A 1 104 ? 6.512 -14.236 8.379 1.00 94.81 104 SER A C 1
ATOM 837 O O . SER A 1 104 ? 6.812 -15.398 8.642 1.00 94.81 104 SER A O 1
ATOM 839 N N . PHE A 1 105 ? 5.683 -13.923 7.376 1.00 94.38 105 PHE A N 1
ATOM 840 C CA . PHE A 1 105 ? 4.927 -14.917 6.610 1.00 94.38 105 PHE A CA 1
ATOM 841 C C . PHE A 1 105 ? 5.090 -14.740 5.095 1.00 94.38 105 PHE A C 1
ATOM 843 O O . PHE A 1 105 ? 4.131 -14.451 4.374 1.00 94.38 105 PHE A O 1
ATOM 850 N N . PRO A 1 106 ? 6.306 -14.931 4.554 1.00 90.44 106 PRO A N 1
ATOM 851 C CA . PRO A 1 106 ? 6.595 -14.584 3.174 1.00 90.44 106 PRO A CA 1
ATOM 852 C C . PRO A 1 106 ? 5.856 -15.421 2.113 1.00 90.44 106 PRO A C 1
ATOM 854 O O . PRO A 1 106 ? 5.708 -14.982 0.976 1.00 90.44 106 PRO A O 1
ATOM 857 N N . ALA A 1 107 ? 5.367 -16.608 2.462 1.00 89.88 107 ALA A N 1
ATOM 858 C CA . ALA A 1 107 ? 4.552 -17.419 1.558 1.00 89.88 107 ALA A CA 1
ATOM 859 C C . ALA A 1 107 ? 3.066 -17.007 1.549 1.00 89.88 107 ALA A C 1
ATOM 861 O O . ALA A 1 107 ? 2.310 -17.476 0.702 1.00 89.88 107 ALA A O 1
ATOM 862 N N . SER A 1 108 ? 2.640 -16.145 2.477 1.00 93.00 108 SER A N 1
ATOM 863 C CA . SER A 1 108 ? 1.234 -15.784 2.630 1.00 93.00 108 SER A CA 1
ATOM 864 C C . SER A 1 108 ? 0.767 -14.812 1.548 1.00 93.00 108 SER A C 1
ATOM 866 O O . SER A 1 108 ? 1.389 -13.772 1.299 1.00 93.00 108 SER A O 1
ATOM 868 N N . SER A 1 109 ? -0.386 -15.116 0.953 1.00 93.12 109 SER A N 1
ATOM 869 C CA . SER A 1 109 ? -1.107 -14.219 0.047 1.00 93.12 109 SER A CA 1
ATOM 870 C C . SER A 1 109 ? -2.070 -13.277 0.776 1.00 93.12 109 SER A C 1
ATOM 872 O O . SER A 1 109 ? -2.638 -12.393 0.138 1.00 93.12 109 SER A O 1
ATOM 874 N N . LEU A 1 110 ? -2.252 -13.420 2.098 1.00 94.62 110 LEU A N 1
ATOM 875 C CA . LEU A 1 110 ? -3.230 -12.643 2.874 1.00 94.62 110 LEU A CA 1
ATOM 876 C C . LEU A 1 110 ? -2.963 -11.138 2.835 1.00 94.62 110 LEU A C 1
ATOM 878 O O . LEU A 1 110 ? -3.895 -10.340 2.870 1.00 94.62 110 LEU A O 1
ATOM 882 N N . VAL A 1 111 ? -1.704 -10.735 2.667 1.00 94.94 111 VAL A N 1
ATOM 883 C CA . VAL A 1 111 ? -1.337 -9.320 2.530 1.00 94.94 111 VAL A CA 1
ATOM 884 C C . VAL A 1 111 ? -2.037 -8.635 1.348 1.00 94.94 111 VAL A C 1
ATOM 886 O O . VAL A 1 111 ? -2.360 -7.452 1.422 1.00 94.94 111 VAL A O 1
ATOM 889 N N . LEU A 1 112 ? -2.352 -9.386 0.287 1.00 93.81 112 LEU A N 1
ATOM 890 C CA . LEU A 1 112 ? -3.059 -8.873 -0.889 1.00 93.81 112 LEU A CA 1
ATOM 891 C C . LEU A 1 112 ? -4.545 -8.598 -0.612 1.00 93.81 112 LEU A C 1
ATOM 893 O O . LEU A 1 112 ? -5.171 -7.846 -1.356 1.00 93.81 112 LEU A O 1
ATOM 897 N N . ASN A 1 113 ? -5.101 -9.160 0.467 1.00 95.94 113 ASN A N 1
ATOM 898 C CA . ASN A 1 113 ? -6.497 -8.978 0.856 1.00 95.94 113 ASN A CA 1
ATOM 899 C C . ASN A 1 113 ? -6.726 -7.751 1.745 1.00 95.94 113 ASN A C 1
ATOM 901 O O . ASN A 1 113 ? -7.884 -7.407 1.983 1.00 95.94 113 ASN A O 1
ATOM 905 N N . ILE A 1 114 ? -5.675 -7.066 2.217 1.00 95.75 114 ILE A N 1
ATOM 906 C CA . ILE A 1 114 ? -5.820 -5.913 3.124 1.00 95.75 114 ILE A CA 1
ATOM 907 C C . ILE A 1 114 ? -6.666 -4.814 2.476 1.00 95.75 114 ILE A C 1
ATOM 909 O O . ILE A 1 114 ? -7.718 -4.467 3.008 1.00 95.75 114 ILE A O 1
ATOM 913 N N . LEU A 1 115 ? -6.269 -4.309 1.303 1.00 95.00 115 LEU A N 1
ATOM 914 C CA . LEU A 1 115 ? -7.026 -3.260 0.608 1.00 95.00 115 LEU A CA 1
ATOM 915 C C . LEU A 1 115 ? -8.443 -3.706 0.201 1.00 95.00 115 LEU A C 1
ATOM 917 O O . LEU A 1 115 ? -9.387 -2.984 0.528 1.00 95.00 115 LEU A O 1
ATOM 921 N N . PRO A 1 116 ? -8.650 -4.876 -0.445 1.00 95.50 116 PRO A N 1
ATOM 922 C CA . PRO A 1 116 ? -9.994 -5.380 -0.727 1.00 95.50 116 PRO A CA 1
ATOM 923 C C . PRO A 1 116 ? -10.890 -5.438 0.513 1.00 95.50 116 PRO A C 1
ATOM 925 O O . PRO A 1 116 ? -12.044 -5.016 0.454 1.00 95.50 116 PRO A O 1
ATOM 928 N N . THR A 1 117 ? -10.350 -5.887 1.649 1.00 95.94 117 THR A N 1
ATOM 929 C CA . THR A 1 117 ? -11.100 -5.967 2.907 1.00 95.94 117 THR A CA 1
ATOM 930 C C . THR A 1 117 ? -11.458 -4.575 3.408 1.00 95.94 117 THR A C 1
ATOM 932 O O . THR A 1 117 ? -12.634 -4.310 3.641 1.00 95.94 117 THR A O 1
ATOM 935 N N . VAL A 1 118 ? -10.494 -3.653 3.479 1.00 95.38 118 VAL A N 1
ATOM 936 C CA . VAL A 1 118 ? -10.731 -2.258 3.890 1.00 95.38 118 VAL A CA 1
ATOM 937 C C . VAL A 1 118 ? -11.826 -1.607 3.040 1.00 95.38 118 VAL A C 1
ATOM 939 O O . VAL A 1 118 ? -12.711 -0.963 3.598 1.00 95.38 118 VAL A O 1
ATOM 942 N N . LYS A 1 119 ? -11.822 -1.828 1.720 1.00 93.81 119 LYS A N 1
ATOM 943 C CA . LYS A 1 119 ? -12.849 -1.321 0.791 1.00 93.81 119 LYS A CA 1
ATOM 944 C C . LYS A 1 119 ? -14.205 -1.990 0.987 1.00 93.81 119 LYS A C 1
ATOM 946 O O . LYS A 1 119 ? -15.228 -1.319 0.901 1.00 93.81 119 LYS A O 1
ATOM 951 N N . SER A 1 120 ? -14.226 -3.295 1.262 1.00 94.25 120 SER A N 1
ATOM 952 C CA . SER A 1 120 ? -15.468 -4.037 1.525 1.00 94.25 120 SER A CA 1
ATOM 953 C C . SER A 1 120 ? -16.183 -3.572 2.798 1.00 94.25 120 SER A C 1
ATOM 955 O O . SER A 1 120 ? -17.397 -3.719 2.903 1.00 94.25 120 SER A O 1
ATOM 957 N N . LEU A 1 121 ? -15.444 -2.977 3.742 1.00 92.75 121 LEU A N 1
ATOM 958 C CA . LEU A 1 121 ? -15.999 -2.357 4.948 1.00 92.75 121 LEU A CA 1
ATOM 959 C C . LEU A 1 121 ? -16.681 -1.011 4.677 1.00 92.75 121 LEU A C 1
ATOM 961 O O . LEU A 1 121 ? -17.373 -0.513 5.559 1.00 92.75 121 LEU A O 1
ATOM 965 N N . GLY A 1 122 ? -16.481 -0.439 3.488 1.00 91.12 122 GLY A N 1
ATOM 966 C CA . GLY A 1 122 ? -17.134 0.780 3.031 1.00 91.12 122 GLY A CA 1
ATOM 967 C C . GLY A 1 122 ? -16.173 1.936 2.732 1.00 91.12 122 GLY A C 1
ATOM 968 O O . GLY A 1 122 ? -14.948 1.833 2.862 1.00 91.12 122 GLY A O 1
ATOM 969 N N . ARG A 1 123 ? -16.738 3.052 2.260 1.00 91.50 123 ARG A N 1
ATOM 970 C CA . ARG A 1 123 ? -15.983 4.223 1.782 1.00 91.50 123 ARG A CA 1
ATOM 971 C C . ARG A 1 123 ? -15.284 4.939 2.928 1.00 91.50 123 ARG A C 1
ATOM 973 O O . ARG A 1 123 ? -14.140 5.353 2.764 1.00 91.50 123 ARG A O 1
ATOM 980 N N . SER A 1 124 ? -15.933 5.039 4.083 1.00 90.81 124 SER A N 1
ATOM 981 C CA . SER A 1 124 ? -15.359 5.652 5.281 1.00 90.81 124 SER A CA 1
ATOM 982 C C . SER A 1 124 ? -14.185 4.838 5.817 1.00 90.81 124 SER A C 1
ATOM 984 O O . SER A 1 124 ? -13.165 5.401 6.203 1.00 90.81 124 SER A O 1
ATOM 986 N N . SER A 1 125 ? -14.280 3.505 5.768 1.00 93.75 125 SER A N 1
ATOM 987 C CA . SER A 1 125 ? -13.148 2.624 6.076 1.00 93.75 125 SER A CA 1
ATOM 988 C C . SER A 1 125 ? -11.971 2.892 5.137 1.00 93.75 125 SER A C 1
ATOM 990 O O . SER A 1 125 ? -10.849 3.100 5.593 1.00 93.75 125 SER A O 1
ATOM 992 N N . TYR A 1 126 ? -12.222 2.958 3.827 1.00 94.81 126 TYR A N 1
ATOM 993 C CA . TYR A 1 126 ? -11.181 3.302 2.862 1.00 94.81 126 TYR A CA 1
ATOM 994 C C . TYR A 1 126 ? -10.564 4.678 3.142 1.00 94.81 126 TYR A C 1
ATOM 996 O O . TYR A 1 126 ? -9.347 4.775 3.240 1.00 94.81 126 TYR A O 1
ATOM 1004 N N . ALA A 1 127 ? -11.374 5.714 3.363 1.00 92.44 127 ALA A N 1
ATOM 1005 C CA . ALA A 1 127 ? -10.887 7.065 3.635 1.00 92.44 127 ALA A CA 1
ATOM 1006 C C . ALA A 1 127 ? -10.016 7.157 4.903 1.00 92.44 127 ALA A C 1
ATOM 1008 O O . ALA A 1 127 ? -9.076 7.945 4.946 1.00 92.44 127 ALA A O 1
ATOM 1009 N N . LEU A 1 128 ? -10.312 6.353 5.930 1.00 92.81 128 LEU A N 1
ATOM 1010 C CA . LEU A 1 128 ? -9.539 6.320 7.175 1.00 92.81 128 LEU A CA 1
ATOM 1011 C C . LEU A 1 128 ? -8.273 5.456 7.076 1.00 92.81 128 LEU A C 1
ATOM 1013 O O . LEU A 1 128 ? -7.278 5.746 7.736 1.00 92.81 128 LEU A O 1
ATOM 1017 N N . GLY A 1 129 ? -8.328 4.354 6.323 1.00 93.50 129 GLY A N 1
ATOM 1018 C CA . GLY A 1 129 ? -7.263 3.349 6.279 1.00 93.50 129 GLY A CA 1
ATOM 1019 C C . GLY A 1 129 ? -6.268 3.531 5.134 1.00 93.50 129 GLY A C 1
ATOM 1020 O O . GLY A 1 129 ? -5.102 3.146 5.262 1.00 93.50 129 GLY A O 1
ATOM 1021 N N . ALA A 1 130 ? -6.707 4.110 4.016 1.00 94.69 130 ALA A N 1
ATOM 1022 C CA . ALA A 1 130 ? -5.870 4.342 2.851 1.00 94.69 130 ALA A CA 1
ATOM 1023 C C . ALA A 1 130 ? -4.808 5.400 3.169 1.00 94.69 130 ALA A C 1
ATOM 1025 O O . ALA A 1 130 ? -5.109 6.534 3.531 1.00 94.69 130 ALA A O 1
ATOM 1026 N N . SER A 1 131 ? -3.542 5.023 3.026 1.00 96.38 131 SER A N 1
ATOM 1027 C CA . SER A 1 131 ? -2.411 5.917 3.255 1.00 96.38 131 SER A CA 1
ATOM 1028 C C . SER A 1 131 ? -1.310 5.642 2.244 1.00 96.38 131 SER A C 1
ATOM 1030 O O . SER A 1 131 ? -1.112 4.497 1.836 1.00 96.38 131 SER A O 1
ATOM 1032 N N . THR A 1 132 ? -0.561 6.679 1.871 1.00 97.62 132 THR A N 1
ATOM 1033 C CA . THR A 1 132 ? 0.561 6.570 0.927 1.00 97.62 132 THR A CA 1
ATOM 1034 C C . THR A 1 132 ? 1.565 5.502 1.366 1.00 97.62 132 THR A C 1
ATOM 1036 O O . THR A 1 132 ? 1.966 4.667 0.566 1.00 97.62 132 THR A O 1
ATOM 1039 N N . LEU A 1 133 ? 1.884 5.432 2.664 1.00 97.06 133 LEU A N 1
ATOM 1040 C CA . LEU A 1 133 ? 2.788 4.414 3.209 1.00 97.06 133 LEU A CA 1
ATOM 1041 C C . LEU A 1 133 ? 2.263 2.982 3.032 1.00 97.06 133 LEU A C 1
ATOM 1043 O O . LEU A 1 133 ? 3.043 2.090 2.703 1.00 97.06 133 LEU A O 1
ATOM 1047 N N . LEU A 1 134 ? 0.962 2.751 3.240 1.00 97.50 134 LEU A N 1
ATOM 1048 C CA . LEU A 1 134 ? 0.354 1.435 3.023 1.00 97.50 134 LEU A CA 1
ATOM 1049 C C . LEU A 1 134 ? 0.458 1.024 1.550 1.00 97.50 134 LEU A C 1
ATOM 1051 O O . LEU A 1 134 ? 0.833 -0.109 1.250 1.00 97.50 134 LEU A O 1
ATOM 1055 N N . TYR A 1 135 ? 0.176 1.954 0.638 1.00 98.06 135 TYR A N 1
ATOM 1056 C CA . TYR A 1 135 ? 0.320 1.715 -0.794 1.00 98.06 135 TYR A CA 1
ATOM 1057 C C . TYR A 1 135 ? 1.769 1.446 -1.197 1.00 98.06 135 TYR A C 1
ATOM 1059 O O . TYR A 1 135 ? 2.009 0.492 -1.931 1.00 98.06 135 TYR A O 1
ATOM 1067 N N . ASN A 1 136 ? 2.733 2.203 -0.673 1.00 98.12 136 ASN A N 1
ATOM 1068 C CA . ASN A 1 136 ? 4.155 1.989 -0.944 1.00 98.12 136 ASN A CA 1
ATOM 1069 C C . ASN A 1 136 ? 4.615 0.589 -0.511 1.00 98.12 136 ASN A C 1
ATOM 1071 O O . ASN A 1 136 ? 5.317 -0.092 -1.260 1.00 98.12 136 ASN A O 1
ATOM 1075 N N . GLU A 1 137 ? 4.177 0.110 0.660 1.00 97.25 137 GLU A N 1
ATOM 1076 C CA . GLU A 1 137 ? 4.469 -1.265 1.089 1.00 97.25 137 GLU A CA 1
ATOM 1077 C C . GLU A 1 137 ? 3.869 -2.305 0.139 1.00 97.25 137 GLU A C 1
ATOM 1079 O O . GLU A 1 137 ? 4.540 -3.276 -0.215 1.00 97.25 137 GLU A O 1
ATOM 1084 N N . LEU A 1 138 ? 2.627 -2.104 -0.306 1.00 97.25 138 LEU A N 1
ATOM 1085 C CA . LEU A 1 138 ? 1.975 -3.015 -1.243 1.00 97.25 138 LEU A CA 1
ATOM 1086 C C . LEU A 1 138 ? 2.643 -2.986 -2.620 1.00 97.25 138 LEU A C 1
ATOM 1088 O O . LEU A 1 138 ? 2.914 -4.052 -3.162 1.00 97.25 138 LEU A O 1
ATOM 1092 N N . ILE A 1 139 ? 2.994 -1.817 -3.157 1.00 98.00 139 ILE A N 1
ATOM 1093 C CA . ILE A 1 139 ? 3.759 -1.688 -4.409 1.00 98.00 139 ILE A CA 1
ATOM 1094 C C . ILE A 1 139 ? 5.071 -2.472 -4.305 1.00 98.00 139 ILE A C 1
ATOM 1096 O O . ILE A 1 139 ? 5.368 -3.292 -5.177 1.00 98.00 139 ILE A O 1
ATOM 1100 N N . GLY A 1 140 ? 5.809 -2.302 -3.204 1.00 96.81 140 GLY A N 1
ATOM 1101 C CA . GLY A 1 140 ? 7.032 -3.059 -2.943 1.00 96.81 140 GLY A CA 1
ATOM 1102 C C . GLY A 1 140 ? 6.801 -4.574 -2.894 1.00 96.81 140 GLY A C 1
ATOM 1103 O O . GLY A 1 140 ? 7.590 -5.336 -3.448 1.00 96.81 140 GLY A O 1
ATOM 1104 N N . ILE A 1 141 ? 5.699 -5.033 -2.290 1.00 95.69 141 ILE A N 1
ATOM 1105 C CA . ILE A 1 141 ? 5.319 -6.456 -2.267 1.00 95.69 141 ILE A CA 1
ATOM 1106 C C . ILE A 1 141 ? 4.991 -6.969 -3.675 1.00 95.69 141 ILE A C 1
ATOM 1108 O O . ILE A 1 141 ? 5.479 -8.030 -4.067 1.00 95.69 141 ILE A O 1
ATOM 1112 N N . TYR A 1 142 ? 4.183 -6.236 -4.442 1.00 95.81 142 TYR A N 1
ATOM 1113 C CA . TYR A 1 142 ? 3.804 -6.610 -5.807 1.00 95.81 142 TYR A CA 1
ATOM 1114 C C . TYR A 1 142 ? 5.023 -6.712 -6.725 1.00 95.81 142 TYR A C 1
ATOM 1116 O O . TYR A 1 142 ? 5.105 -7.654 -7.514 1.00 95.81 142 TYR A O 1
ATOM 1124 N N . TRP A 1 143 ? 5.982 -5.796 -6.585 1.00 95.25 143 TRP A N 1
ATOM 1125 C CA . TRP A 1 143 ? 7.236 -5.834 -7.329 1.00 95.25 143 TRP A CA 1
ATOM 1126 C C . TRP A 1 143 ? 8.126 -6.998 -6.887 1.00 95.25 143 TRP A C 1
ATOM 1128 O O . TRP A 1 143 ? 8.364 -7.918 -7.667 1.00 95.25 143 TRP A O 1
ATOM 1138 N N . MET A 1 144 ? 8.573 -6.994 -5.628 1.00 92.44 144 MET A N 1
ATOM 1139 C CA . MET A 1 144 ? 9.659 -7.865 -5.169 1.00 92.44 144 MET A CA 1
ATOM 1140 C C . MET A 1 144 ? 9.241 -9.327 -5.016 1.00 92.44 144 MET A C 1
ATOM 1142 O O . MET A 1 144 ? 10.068 -10.222 -5.169 1.00 92.44 144 MET A O 1
ATOM 1146 N N . ARG A 1 145 ? 7.975 -9.590 -4.668 1.00 90.06 145 ARG A N 1
ATOM 1147 C CA . ARG A 1 145 ? 7.494 -10.959 -4.429 1.00 90.06 145 ARG A CA 1
ATOM 1148 C C . ARG A 1 145 ? 6.788 -11.551 -5.634 1.00 90.06 145 ARG A C 1
ATOM 1150 O O . ARG A 1 145 ? 6.987 -12.723 -5.933 1.00 90.06 145 ARG A O 1
ATOM 1157 N N . TYR A 1 146 ? 5.936 -10.766 -6.281 1.00 89.06 146 TYR A N 1
ATOM 1158 C CA . TYR A 1 146 ? 5.032 -11.286 -7.303 1.00 89.06 146 TYR A CA 1
ATOM 1159 C C . TYR A 1 146 ? 5.454 -10.927 -8.730 1.00 89.06 146 TYR A C 1
ATOM 1161 O O . TYR A 1 146 ? 4.884 -11.486 -9.664 1.00 89.06 146 TYR A O 1
ATOM 1169 N N . GLY A 1 147 ? 6.407 -10.003 -8.924 1.00 91.00 147 GLY A N 1
ATOM 1170 C CA . GLY A 1 147 ? 6.747 -9.480 -10.253 1.00 91.00 147 GLY A CA 1
ATOM 1171 C C . GLY A 1 147 ? 5.521 -8.937 -10.998 1.00 91.00 147 GLY A C 1
ATOM 1172 O O . GLY A 1 147 ? 5.442 -9.009 -12.224 1.00 91.00 147 GLY A O 1
ATOM 1173 N N . ASN A 1 148 ? 4.515 -8.473 -10.253 1.00 93.44 148 ASN A N 1
ATOM 1174 C CA . ASN A 1 148 ? 3.190 -8.173 -10.771 1.00 93.44 148 ASN A CA 1
ATOM 1175 C C . ASN A 1 148 ? 3.056 -6.673 -11.049 1.00 93.44 148 ASN A C 1
ATOM 1177 O O . ASN A 1 148 ? 2.472 -5.921 -10.267 1.00 93.44 148 ASN A O 1
ATOM 1181 N N . PHE A 1 149 ? 3.600 -6.254 -12.189 1.00 95.31 149 PHE A N 1
ATOM 1182 C CA . PHE A 1 149 ? 3.580 -4.860 -12.636 1.00 95.31 149 PHE A CA 1
ATOM 1183 C C . PHE A 1 149 ? 2.166 -4.352 -12.957 1.00 95.31 149 PHE A C 1
ATOM 1185 O O . PHE A 1 149 ? 1.857 -3.198 -12.675 1.00 95.31 149 PHE A O 1
ATOM 1192 N N . ASP A 1 150 ? 1.279 -5.221 -13.453 1.00 95.19 150 ASP A N 1
ATOM 1193 C CA . ASP A 1 150 ? -0.138 -4.890 -13.677 1.00 95.19 150 ASP A CA 1
ATOM 1194 C C . ASP A 1 150 ? -0.830 -4.495 -12.359 1.00 95.19 150 ASP A C 1
ATOM 1196 O O . ASP A 1 150 ? -1.611 -3.540 -12.293 1.00 95.19 150 ASP A O 1
ATOM 1200 N N . GLY A 1 151 ? -0.504 -5.207 -11.278 1.00 95.75 151 GLY A N 1
ATOM 1201 C CA . GLY A 1 151 ? -0.974 -4.891 -9.936 1.00 95.75 151 GLY A CA 1
ATOM 1202 C C . GLY A 1 151 ? -0.410 -3.575 -9.400 1.00 95.75 151 GLY A C 1
ATOM 1203 O O . GLY A 1 151 ? -1.165 -2.796 -8.829 1.00 95.75 151 GLY A O 1
ATOM 1204 N N . ILE A 1 152 ? 0.865 -3.264 -9.661 1.00 97.88 152 ILE A N 1
ATOM 1205 C CA . ILE A 1 152 ? 1.462 -1.959 -9.311 1.00 97.88 152 ILE A CA 1
ATOM 1206 C C . ILE A 1 152 ? 0.717 -0.822 -10.014 1.00 97.88 152 ILE A C 1
ATOM 1208 O O . ILE A 1 152 ? 0.301 0.134 -9.367 1.00 97.88 152 ILE A O 1
ATOM 1212 N N . ILE A 1 153 ? 0.478 -0.948 -11.321 1.00 98.12 153 ILE A N 1
ATOM 1213 C CA . ILE A 1 153 ? -0.280 0.041 -12.102 1.00 98.12 153 ILE A CA 1
ATOM 1214 C C . ILE A 1 153 ? -1.696 0.206 -11.539 1.00 98.12 153 ILE A C 1
ATOM 1216 O O . ILE A 1 153 ? -2.210 1.321 -11.461 1.00 98.12 153 ILE A O 1
ATOM 1220 N N . SER A 1 154 ? -2.332 -0.898 -11.141 1.00 97.69 154 SER A N 1
ATOM 1221 C CA . SER A 1 154 ? -3.666 -0.873 -10.536 1.00 97.69 154 SER A CA 1
ATOM 1222 C C . SER A 1 154 ? -3.668 -0.138 -9.194 1.00 97.69 154 SER A C 1
ATOM 1224 O O . SER A 1 154 ? -4.563 0.669 -8.959 1.00 97.69 154 SER A O 1
ATOM 1226 N N . LEU A 1 155 ? -2.646 -0.345 -8.355 1.00 97.94 155 LEU A N 1
ATOM 1227 C CA . LEU A 1 155 ? -2.476 0.375 -7.090 1.00 97.94 155 LEU A CA 1
ATOM 1228 C C . LEU A 1 155 ? -2.249 1.877 -7.311 1.00 97.94 155 LEU A C 1
ATOM 1230 O O . LEU A 1 155 ? -2.897 2.679 -6.650 1.00 97.94 155 LEU A O 1
ATOM 1234 N N . LEU A 1 156 ? -1.405 2.269 -8.272 1.00 98.31 156 LEU A N 1
ATOM 1235 C CA . LEU A 1 156 ? -1.164 3.683 -8.603 1.00 98.31 156 LEU A CA 1
ATOM 1236 C C . LEU A 1 156 ? -2.439 4.382 -9.098 1.00 98.31 156 LEU A C 1
ATOM 1238 O O . LEU A 1 156 ? -2.764 5.480 -8.650 1.00 98.31 156 LEU A O 1
ATOM 1242 N N . LYS A 1 157 ? -3.208 3.715 -9.969 1.00 98.00 157 LYS A N 1
ATOM 1243 C CA . LYS A 1 157 ? -4.526 4.198 -10.411 1.00 98.00 157 LYS A CA 1
ATOM 1244 C C . LYS A 1 157 ? -5.504 4.311 -9.248 1.00 98.00 157 LYS A C 1
ATOM 1246 O O . LYS A 1 157 ? -6.296 5.246 -9.203 1.00 98.00 157 LYS A O 1
ATOM 1251 N N . GLU A 1 158 ? -5.485 3.357 -8.324 1.00 97.06 158 GLU A N 1
ATOM 1252 C CA . GLU A 1 158 ? -6.344 3.395 -7.144 1.00 97.06 158 GLU A CA 1
ATOM 1253 C C . GLU A 1 158 ? -5.984 4.551 -6.203 1.00 97.06 158 GLU A C 1
ATOM 1255 O O . GLU A 1 158 ? -6.891 5.217 -5.705 1.00 97.06 158 GLU A O 1
ATOM 1260 N N . MET A 1 159 ? -4.693 4.842 -6.018 1.00 97.25 159 MET A N 1
ATOM 1261 C CA . MET A 1 159 ? -4.241 6.012 -5.262 1.00 97.25 159 MET A CA 1
ATOM 1262 C C . MET A 1 159 ? -4.763 7.310 -5.882 1.00 97.25 159 MET A C 1
ATOM 1264 O O . MET A 1 159 ? -5.406 8.094 -5.186 1.00 97.25 159 MET A O 1
ATOM 1268 N N . ASP A 1 160 ? -4.564 7.492 -7.192 1.00 97.25 160 ASP A N 1
ATOM 1269 C CA . ASP A 1 160 ? -4.995 8.695 -7.917 1.00 97.25 160 ASP A CA 1
ATOM 1270 C C . ASP A 1 160 ? -6.522 8.872 -7.854 1.00 97.25 160 ASP A C 1
ATOM 1272 O O . ASP A 1 160 ? -7.017 9.926 -7.456 1.00 97.25 160 ASP A O 1
ATOM 1276 N N . ASN A 1 161 ? -7.283 7.805 -8.129 1.00 95.19 161 ASN A N 1
ATOM 1277 C CA . ASN A 1 161 ? -8.749 7.822 -8.064 1.00 95.19 161 ASN A CA 1
ATOM 1278 C C . ASN A 1 161 ? -9.287 8.023 -6.640 1.00 95.19 161 ASN A C 1
ATOM 1280 O O . ASN A 1 161 ? -10.351 8.610 -6.448 1.00 95.19 161 ASN A O 1
ATOM 1284 N N . GLY A 1 162 ? -8.586 7.489 -5.641 1.00 91.88 162 GLY A N 1
ATOM 1285 C CA . GLY A 1 162 ? -8.963 7.559 -4.234 1.00 91.88 162 GLY A CA 1
ATOM 1286 C C . GLY A 1 162 ? -8.520 8.840 -3.530 1.00 91.88 162 GLY A C 1
ATOM 1287 O O . GLY A 1 162 ? -8.791 8.978 -2.340 1.00 91.88 162 GLY A O 1
ATOM 1288 N N . GLY A 1 163 ? -7.826 9.748 -4.225 1.00 93.12 163 GLY A N 1
ATOM 1289 C CA . GLY A 1 163 ? -7.275 10.969 -3.635 1.00 93.12 163 GLY A CA 1
ATOM 1290 C C . GLY A 1 163 ? -6.136 10.717 -2.641 1.00 93.12 163 GLY A C 1
ATOM 1291 O O . GLY A 1 163 ? -5.851 11.573 -1.804 1.00 93.12 163 GLY A O 1
ATOM 1292 N N . VAL A 1 164 ? -5.489 9.552 -2.708 1.00 95.75 164 VAL A N 1
ATOM 1293 C CA . VAL A 1 164 ? -4.314 9.235 -1.893 1.00 95.75 164 VAL A CA 1
ATOM 1294 C C . VAL A 1 164 ? -3.094 9.812 -2.597 1.00 95.75 164 VAL A C 1
ATOM 1296 O O . VAL A 1 164 ? -2.765 9.418 -3.712 1.00 95.75 164 VAL A O 1
ATOM 1299 N N . GLY A 1 165 ? -2.432 10.768 -1.947 1.00 94.12 165 GLY A N 1
ATOM 1300 C CA . GLY A 1 165 ? -1.271 11.444 -2.517 1.00 94.12 165 GLY A CA 1
ATOM 1301 C C . GLY A 1 165 ? -0.080 10.512 -2.743 1.00 94.12 165 GLY A C 1
ATOM 1302 O O . GLY A 1 165 ? 0.057 9.471 -2.094 1.00 94.12 165 GLY A O 1
ATOM 1303 N N . PHE A 1 166 ? 0.807 10.938 -3.634 1.00 97.50 166 PHE A N 1
ATOM 1304 C CA . PHE A 1 166 ? 2.109 10.322 -3.858 1.00 97.50 166 PHE A CA 1
ATOM 1305 C C . PHE A 1 166 ? 3.174 11.054 -3.041 1.00 97.50 166 PHE A C 1
ATOM 1307 O O . PHE A 1 166 ? 3.044 12.248 -2.770 1.00 97.50 166 PHE A O 1
ATOM 1314 N N . ASP A 1 167 ? 4.226 10.347 -2.652 1.00 96.81 167 ASP A N 1
ATOM 1315 C CA . ASP A 1 167 ? 5.376 10.909 -1.946 1.00 96.81 167 ASP A CA 1
ATOM 1316 C C . ASP A 1 167 ? 6.696 10.521 -2.626 1.00 96.81 167 ASP A C 1
ATOM 1318 O O . ASP A 1 167 ? 6.724 9.734 -3.575 1.00 96.81 167 ASP A O 1
ATOM 1322 N N . GLU A 1 168 ? 7.805 11.061 -2.116 1.00 97.44 168 GLU A N 1
ATOM 1323 C CA . GLU A 1 168 ? 9.158 10.718 -2.577 1.00 97.44 168 GLU A CA 1
ATOM 1324 C C . GLU A 1 168 ? 9.447 9.215 -2.456 1.00 97.44 168 GLU A C 1
ATOM 1326 O O . GLU A 1 168 ? 10.173 8.650 -3.269 1.00 97.44 168 GLU A O 1
ATOM 1331 N N . GLY A 1 169 ? 8.845 8.537 -1.470 1.00 97.38 169 GLY A N 1
ATOM 1332 C CA . GLY A 1 169 ? 8.941 7.085 -1.329 1.00 97.38 169 GLY A CA 1
ATOM 1333 C C . GLY A 1 169 ? 8.267 6.341 -2.483 1.00 97.38 169 GLY A C 1
ATOM 1334 O O . GLY A 1 169 ? 8.810 5.357 -2.983 1.00 97.38 169 GLY A O 1
ATOM 1335 N N . THR A 1 170 ? 7.118 6.836 -2.944 1.00 98.06 170 THR A N 1
ATOM 1336 C CA . THR A 1 170 ? 6.416 6.293 -4.108 1.00 98.06 170 THR A CA 1
ATOM 1337 C C . THR A 1 170 ? 7.262 6.488 -5.356 1.00 98.06 170 THR A C 1
ATOM 1339 O O . THR A 1 170 ? 7.473 5.538 -6.105 1.00 98.06 170 THR A O 1
ATOM 1342 N N . LEU A 1 171 ? 7.778 7.706 -5.564 1.00 98.31 171 LEU A N 1
ATOM 1343 C CA . LEU A 1 171 ? 8.630 8.016 -6.708 1.00 98.31 171 LEU A CA 1
ATOM 1344 C C . LEU A 1 171 ? 9.875 7.124 -6.714 1.00 98.31 171 LEU A C 1
ATOM 1346 O O . LEU A 1 171 ? 10.113 6.449 -7.712 1.00 98.31 171 LEU A O 1
ATOM 1350 N N . GLY A 1 172 ? 10.595 7.041 -5.593 1.00 98.19 172 GLY A N 1
ATOM 1351 C CA . GLY A 1 172 ? 11.789 6.206 -5.455 1.00 98.19 172 GLY A CA 1
ATOM 1352 C C . GLY A 1 172 ? 11.536 4.733 -5.790 1.00 98.19 172 GLY A C 1
ATOM 1353 O O . GLY A 1 172 ? 12.309 4.134 -6.532 1.00 98.19 172 GLY A O 1
ATOM 1354 N N . LEU A 1 173 ? 10.403 4.163 -5.353 1.00 98.06 173 LEU A N 1
ATOM 1355 C CA . LEU A 1 173 ? 10.019 2.797 -5.735 1.00 98.06 173 LEU A CA 1
ATOM 1356 C C . LEU A 1 173 ? 9.870 2.639 -7.255 1.00 98.06 173 LEU A C 1
ATOM 1358 O O . LEU A 1 173 ? 10.340 1.652 -7.820 1.00 98.06 173 LEU A O 1
ATOM 1362 N N . LEU A 1 174 ? 9.228 3.594 -7.935 1.00 98.25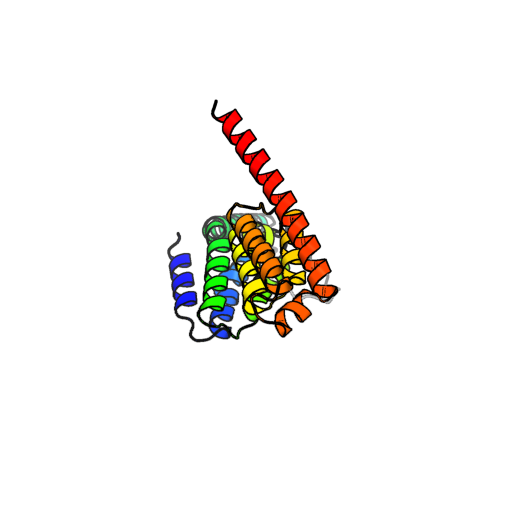 174 LEU A N 1
ATOM 1363 C CA . LEU A 1 174 ? 9.069 3.536 -9.391 1.00 98.25 174 LEU A CA 1
ATOM 1364 C C . LEU A 1 174 ? 10.402 3.729 -10.123 1.00 98.25 174 LEU A C 1
ATOM 1366 O O . LEU A 1 174 ? 10.630 3.091 -11.151 1.00 98.25 174 LEU A O 1
ATOM 1370 N N . GLU A 1 175 ? 11.292 4.572 -9.598 1.00 98.25 175 GLU A N 1
ATOM 1371 C CA . GLU A 1 175 ? 12.648 4.742 -10.128 1.00 98.25 175 GLU A CA 1
ATOM 1372 C C . GLU A 1 175 ? 13.447 3.444 -10.074 1.00 98.25 175 GLU A C 1
ATOM 1374 O O . GLU A 1 175 ? 14.040 3.044 -11.082 1.00 98.25 175 GLU A O 1
ATOM 1379 N N . ASP A 1 176 ? 13.400 2.758 -8.935 1.00 97.94 176 ASP A N 1
ATOM 1380 C CA . ASP A 1 176 ? 14.078 1.484 -8.739 1.00 97.94 176 ASP A CA 1
ATOM 1381 C C . ASP A 1 176 ? 13.522 0.400 -9.674 1.00 97.94 176 ASP A C 1
ATOM 1383 O O . ASP A 1 176 ? 14.297 -0.295 -10.343 1.00 97.94 176 ASP A O 1
ATOM 1387 N N . ILE A 1 177 ? 12.193 0.312 -9.812 1.00 96.56 177 ILE A N 1
ATOM 1388 C CA . ILE A 1 177 ? 11.528 -0.622 -10.735 1.00 96.56 177 ILE A CA 1
ATOM 1389 C C . ILE A 1 177 ? 11.974 -0.376 -12.182 1.00 96.56 177 ILE A C 1
ATOM 1391 O O . ILE A 1 177 ? 12.357 -1.312 -12.890 1.00 96.56 177 ILE A O 1
ATOM 1395 N N . VAL A 1 178 ? 11.942 0.879 -12.641 1.00 95.94 178 VAL A N 1
ATOM 1396 C CA . VAL A 1 178 ? 12.330 1.242 -14.014 1.00 95.94 178 VAL A CA 1
ATOM 1397 C C . VAL A 1 178 ? 13.812 0.953 -14.253 1.00 95.94 178 VAL A C 1
ATOM 1399 O O . VAL A 1 178 ? 14.189 0.443 -15.314 1.00 95.94 178 VAL A O 1
ATOM 1402 N N . LEU A 1 179 ? 14.670 1.254 -13.277 1.00 95.69 179 LEU A N 1
ATOM 1403 C CA . LEU A 1 179 ? 16.100 0.986 -13.367 1.00 95.69 179 LEU A CA 1
ATOM 1404 C C . LEU A 1 179 ? 16.390 -0.518 -13.450 1.00 95.69 179 LEU A C 1
ATOM 1406 O O . LEU A 1 179 ? 17.199 -0.942 -14.283 1.00 95.69 179 LEU A O 1
ATOM 1410 N N . GLU A 1 180 ? 15.740 -1.327 -12.614 1.00 93.31 180 GLU A N 1
ATOM 1411 C CA . GLU A 1 180 ? 15.867 -2.783 -12.639 1.00 93.31 180 GLU A CA 1
ATOM 1412 C C . GLU A 1 180 ? 15.382 -3.361 -13.970 1.00 93.31 180 GLU A C 1
ATOM 1414 O O . GLU A 1 180 ? 16.101 -4.144 -14.594 1.00 93.31 180 GLU A O 1
ATOM 1419 N N . ALA A 1 181 ? 14.224 -2.916 -14.464 1.00 90.88 181 ALA A N 1
ATOM 1420 C CA . ALA A 1 181 ? 13.688 -3.362 -15.744 1.00 90.88 181 ALA A CA 1
ATOM 1421 C C . ALA A 1 181 ? 14.650 -3.060 -16.905 1.00 90.88 181 ALA A C 1
ATOM 1423 O O . ALA A 1 181 ? 14.937 -3.933 -17.730 1.00 90.88 181 ALA A O 1
ATOM 1424 N N . LYS A 1 182 ? 15.240 -1.856 -16.933 1.00 91.69 182 LYS A N 1
ATOM 1425 C CA . LYS A 1 182 ? 16.262 -1.474 -17.925 1.00 91.69 182 LYS A CA 1
ATOM 1426 C C . LYS A 1 182 ? 17.504 -2.366 -17.838 1.00 91.69 182 LYS A C 1
ATOM 1428 O O . LYS A 1 182 ? 18.045 -2.764 -18.873 1.00 91.69 182 LYS A O 1
ATOM 1433 N N . LYS A 1 183 ? 17.958 -2.710 -16.628 1.00 92.06 183 LYS A N 1
ATOM 1434 C CA . LYS A 1 183 ? 19.081 -3.643 -16.422 1.00 92.06 183 LYS A CA 1
ATOM 1435 C C . LYS A 1 183 ? 18.731 -5.059 -16.894 1.00 92.06 183 LYS A C 1
ATOM 1437 O O . LYS A 1 183 ? 19.545 -5.690 -17.571 1.00 92.06 183 LYS A O 1
ATOM 1442 N N . ALA A 1 184 ? 17.526 -5.538 -16.595 1.00 89.12 184 ALA A N 1
ATOM 1443 C CA . ALA A 1 184 ? 17.051 -6.856 -16.998 1.00 89.12 184 ALA A CA 1
ATOM 1444 C C . ALA A 1 184 ? 17.018 -7.005 -18.521 1.00 89.12 184 ALA A C 1
ATOM 1446 O O . ALA A 1 184 ? 17.634 -7.930 -19.046 1.00 89.12 184 ALA A O 1
ATOM 1447 N N . VAL A 1 185 ? 16.406 -6.056 -19.238 1.00 87.06 185 VAL A N 1
ATOM 1448 C CA . VAL A 1 185 ? 16.326 -6.069 -20.713 1.00 87.06 185 VAL A CA 1
ATOM 1449 C C . VAL A 1 185 ? 17.715 -6.051 -21.364 1.00 87.06 185 VAL A C 1
ATOM 1451 O O . VAL A 1 185 ? 17.933 -6.710 -22.377 1.00 87.06 185 VAL A O 1
ATOM 1454 N N . ARG A 1 186 ? 18.686 -5.356 -20.760 1.00 89.56 186 ARG A N 1
ATOM 1455 C CA . ARG A 1 186 ? 20.093 -5.346 -21.208 1.00 89.56 186 ARG A CA 1
ATOM 1456 C C . ARG A 1 186 ? 20.853 -6.644 -20.900 1.00 89.56 186 ARG A C 1
ATOM 1458 O O . ARG A 1 186 ? 22.010 -6.773 -21.287 1.00 89.56 186 ARG A O 1
ATOM 1465 N N . GLY A 1 187 ? 20.227 -7.600 -20.215 1.00 87.38 187 GLY A N 1
ATOM 1466 C CA . GLY A 1 187 ? 20.805 -8.906 -19.908 1.00 87.38 187 GLY A CA 1
ATOM 1467 C C . GLY A 1 187 ? 21.687 -8.938 -18.659 1.00 87.38 187 GLY A C 1
ATOM 1468 O O . GLY A 1 187 ? 22.379 -9.933 -18.452 1.00 87.38 187 GLY A O 1
ATOM 1469 N N . HIS A 1 188 ? 21.654 -7.909 -17.801 1.00 89.94 188 HIS A N 1
ATOM 1470 C CA . HIS A 1 188 ? 22.459 -7.882 -16.568 1.00 89.94 188 HIS A CA 1
ATOM 1471 C C . HIS A 1 188 ? 22.110 -9.013 -15.587 1.00 89.94 188 HIS A C 1
ATOM 1473 O O . HIS A 1 188 ? 22.959 -9.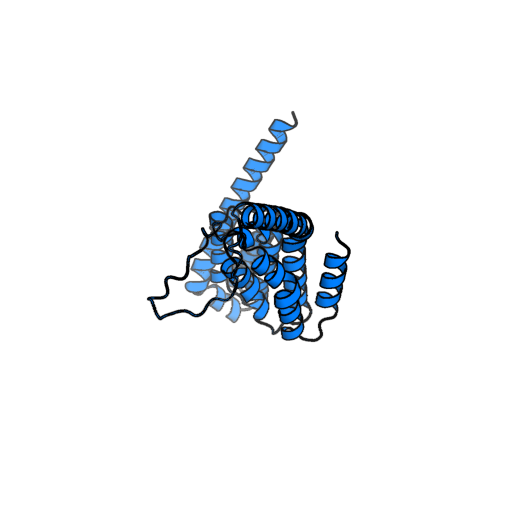417 -14.800 1.00 89.94 188 HIS A O 1
ATOM 1479 N N . PHE A 1 189 ? 20.890 -9.550 -15.661 1.00 84.06 189 PHE A N 1
ATOM 1480 C CA . PHE A 1 189 ? 20.423 -10.680 -14.848 1.00 84.06 189 PHE A CA 1
ATOM 1481 C C . PHE A 1 189 ? 20.368 -11.997 -15.639 1.00 84.06 189 PHE A C 1
ATOM 1483 O O . PHE A 1 189 ? 19.632 -12.923 -15.302 1.00 84.06 189 PHE A O 1
ATOM 1490 N N . GLY A 1 190 ? 21.139 -12.079 -16.724 1.00 89.00 190 GLY A N 1
ATOM 1491 C CA . GLY A 1 190 ? 21.182 -13.235 -17.605 1.00 89.00 190 GLY A CA 1
ATOM 1492 C C . GLY A 1 190 ? 20.155 -13.184 -18.736 1.00 89.00 190 GLY A C 1
ATOM 1493 O O . GLY A 1 190 ? 19.183 -12.426 -18.734 1.00 89.00 190 GLY A O 1
ATOM 1494 N N . ARG A 1 191 ? 20.396 -14.026 -19.745 1.00 85.44 191 ARG A N 1
ATOM 1495 C CA . ARG A 1 191 ? 19.637 -14.029 -21.004 1.00 85.44 191 ARG A CA 1
ATOM 1496 C C . ARG A 1 191 ? 18.159 -14.380 -20.809 1.00 85.44 191 ARG A C 1
ATOM 1498 O O . ARG A 1 191 ? 17.314 -13.803 -21.483 1.00 85.44 191 ARG A O 1
ATOM 1505 N N . VAL A 1 192 ? 17.852 -15.308 -19.900 1.00 84.94 192 VAL A N 1
ATOM 1506 C CA . VAL A 1 192 ? 16.473 -15.766 -19.655 1.00 84.94 192 VAL A CA 1
ATOM 1507 C C . VAL A 1 192 ? 15.624 -14.635 -19.080 1.00 84.94 192 VAL A C 1
ATOM 1509 O O . VAL A 1 192 ? 14.563 -14.343 -19.624 1.00 84.94 192 VAL A O 1
ATOM 1512 N N . LEU A 1 193 ? 16.108 -13.947 -18.040 1.00 83.50 193 LEU A N 1
ATOM 1513 C CA . LEU A 1 193 ? 15.347 -12.858 -17.429 1.00 83.50 193 LEU A CA 1
ATOM 1514 C C . LEU A 1 193 ? 15.209 -11.661 -18.378 1.00 83.50 193 LEU A C 1
ATOM 1516 O O . LEU A 1 193 ? 14.134 -11.072 -18.462 1.00 83.50 193 LEU A O 1
ATOM 1520 N N . GLY A 1 194 ? 16.248 -11.361 -19.164 1.00 85.94 194 GLY A N 1
ATOM 1521 C CA . GLY A 1 194 ? 16.161 -10.336 -20.205 1.00 85.94 194 GLY A CA 1
ATOM 1522 C C . GLY A 1 194 ? 15.125 -10.652 -21.284 1.00 85.94 194 GLY A C 1
ATOM 1523 O O . GLY A 1 194 ? 14.399 -9.756 -21.709 1.00 85.94 194 GLY A O 1
ATOM 1524 N N . ALA A 1 195 ? 14.984 -11.922 -21.677 1.00 88.00 195 ALA A N 1
ATOM 1525 C CA . ALA A 1 195 ? 13.939 -12.342 -22.608 1.00 88.00 195 ALA A CA 1
ATOM 1526 C C . ALA A 1 195 ? 12.532 -12.200 -22.001 1.00 88.00 195 ALA A C 1
ATOM 1528 O O . ALA A 1 195 ? 11.640 -11.704 -22.683 1.00 88.00 195 ALA A O 1
ATOM 1529 N N . VAL A 1 196 ? 12.345 -12.572 -20.726 1.00 87.75 196 VAL A N 1
ATOM 1530 C CA . VAL A 1 196 ? 11.064 -12.416 -20.007 1.00 87.75 196 VAL A CA 1
ATOM 1531 C C . VAL A 1 196 ? 10.662 -10.944 -19.924 1.00 87.75 196 VAL A C 1
ATOM 1533 O O . VAL A 1 196 ? 9.570 -10.583 -20.354 1.00 87.75 196 VAL A O 1
ATOM 1536 N N . TYR A 1 1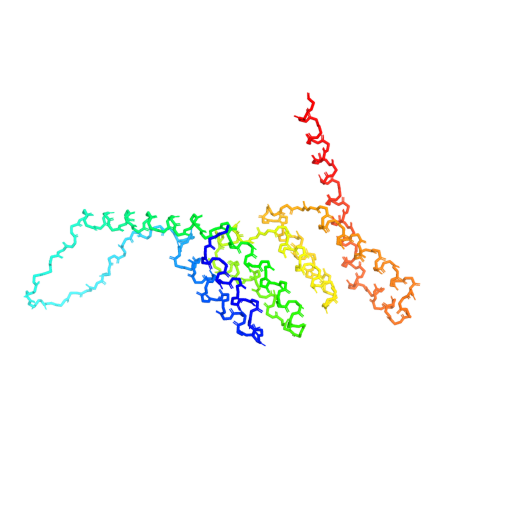97 ? 11.560 -10.075 -19.458 1.00 86.50 197 TYR A N 1
ATOM 1537 C CA . TYR A 1 197 ? 11.303 -8.632 -19.364 1.00 86.50 197 TYR A CA 1
ATOM 1538 C C . TYR A 1 197 ? 11.137 -7.977 -20.746 1.00 86.50 197 TYR A C 1
ATOM 1540 O O . TYR A 1 197 ? 10.503 -6.932 -20.873 1.00 86.50 197 TYR A O 1
ATOM 1548 N N . GLY A 1 198 ? 11.682 -8.595 -21.796 1.00 85.19 198 GLY A N 1
ATOM 1549 C CA . GLY A 1 198 ? 11.510 -8.171 -23.181 1.00 85.19 198 GLY A CA 1
ATOM 1550 C C . GLY A 1 198 ? 10.169 -8.559 -23.814 1.00 85.19 198 GLY A C 1
ATOM 1551 O O . GLY A 1 198 ? 9.858 -8.026 -24.885 1.00 85.19 198 GLY A O 1
ATOM 1552 N N . MET A 1 199 ? 9.388 -9.454 -23.191 1.00 88.75 199 MET A N 1
ATOM 1553 C CA . MET A 1 199 ? 8.069 -9.867 -23.685 1.00 88.75 199 MET A CA 1
ATOM 1554 C C . MET A 1 199 ? 7.094 -8.685 -23.714 1.00 88.75 199 MET A C 1
ATOM 1556 O O . MET A 1 199 ? 7.162 -7.781 -22.883 1.00 88.75 199 MET A O 1
ATOM 1560 N N . GLU A 1 200 ? 6.148 -8.714 -24.654 1.00 85.38 200 GLU A N 1
ATOM 1561 C CA . GLU A 1 200 ? 5.195 -7.621 -24.891 1.00 85.38 200 GLU A CA 1
ATOM 1562 C C . GLU A 1 200 ? 4.408 -7.226 -23.635 1.00 85.38 200 GLU A C 1
ATOM 1564 O O . GLU A 1 200 ? 4.307 -6.039 -23.327 1.00 85.38 200 GLU A O 1
ATOM 1569 N N . ARG A 1 201 ? 3.950 -8.216 -22.854 1.00 85.31 201 ARG A N 1
ATOM 1570 C CA . ARG A 1 201 ? 3.247 -7.986 -21.584 1.00 85.31 201 ARG A CA 1
ATOM 1571 C C . ARG A 1 201 ? 4.065 -7.125 -20.616 1.00 85.31 201 ARG A C 1
ATOM 1573 O O . ARG A 1 201 ? 3.564 -6.130 -20.104 1.00 85.31 201 ARG A O 1
ATOM 1580 N N . PHE A 1 202 ? 5.319 -7.505 -20.372 1.00 87.31 202 PHE A N 1
ATOM 1581 C CA . PHE A 1 202 ? 6.194 -6.794 -19.439 1.00 87.31 202 PHE A CA 1
ATOM 1582 C C . PHE A 1 202 ? 6.595 -5.425 -19.984 1.00 87.31 202 PHE A C 1
ATOM 1584 O O . PHE A 1 202 ? 6.572 -4.441 -19.250 1.00 87.31 202 PHE A O 1
ATOM 1591 N N . ARG A 1 203 ? 6.862 -5.330 -21.290 1.00 88.62 203 ARG A N 1
ATOM 1592 C CA . ARG A 1 203 ? 7.172 -4.059 -21.951 1.00 88.62 203 ARG A CA 1
ATOM 1593 C C . ARG A 1 203 ? 6.044 -3.040 -21.793 1.00 88.62 203 ARG A C 1
ATOM 1595 O O . ARG A 1 203 ? 6.326 -1.902 -21.433 1.00 88.62 203 ARG A O 1
ATOM 1602 N N . GLY A 1 204 ? 4.795 -3.439 -22.038 1.00 91.06 204 GLY A N 1
ATOM 1603 C CA . GLY A 1 204 ? 3.636 -2.558 -21.871 1.00 91.06 204 GLY A CA 1
ATOM 1604 C C . GLY A 1 204 ? 3.503 -2.048 -20.436 1.00 91.06 204 GLY A C 1
ATOM 1605 O O . GLY A 1 204 ? 3.336 -0.849 -20.220 1.00 91.06 204 GLY A O 1
ATOM 1606 N N . ALA A 1 205 ? 3.672 -2.937 -19.454 1.00 93.31 205 ALA A N 1
ATOM 1607 C CA . ALA A 1 205 ? 3.634 -2.554 -18.049 1.00 93.31 205 ALA A CA 1
ATOM 1608 C C . ALA A 1 205 ? 4.778 -1.594 -17.664 1.00 93.31 205 ALA A C 1
ATOM 1610 O O . ALA A 1 205 ? 4.549 -0.634 -16.934 1.00 93.31 205 ALA A O 1
ATOM 1611 N N . PHE A 1 206 ? 5.993 -1.790 -18.189 1.00 93.44 206 PHE A N 1
ATOM 1612 C CA . PHE A 1 206 ? 7.114 -0.878 -17.934 1.00 93.44 206 PHE A CA 1
ATOM 1613 C C . PHE A 1 206 ? 6.910 0.507 -18.535 1.00 93.44 206 PHE A C 1
ATOM 1615 O O . PHE A 1 206 ? 7.232 1.488 -17.873 1.00 93.44 206 PHE A O 1
ATOM 1622 N N . VAL A 1 207 ? 6.345 0.598 -19.742 1.00 94.94 207 VAL A N 1
ATOM 1623 C CA . VAL A 1 207 ? 6.000 1.890 -20.356 1.00 94.94 207 VAL A CA 1
ATOM 1624 C C . VAL A 1 207 ? 4.992 2.642 -19.487 1.0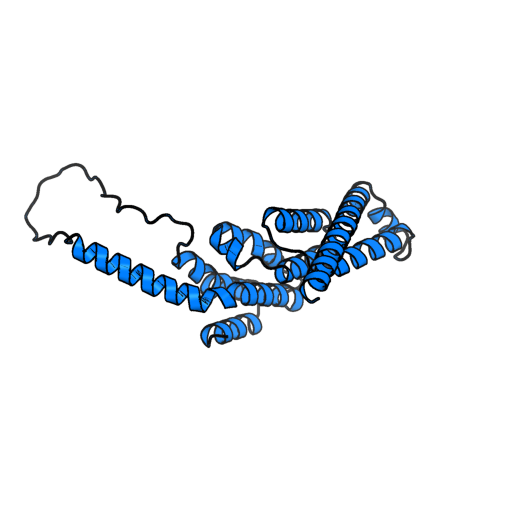0 94.94 207 VAL A C 1
ATOM 1626 O O . VAL A 1 207 ? 5.156 3.834 -19.239 1.00 94.94 207 VAL A O 1
ATOM 1629 N N . GLU A 1 208 ? 3.975 1.948 -18.976 1.00 96.81 208 GLU A N 1
ATOM 1630 C CA . GLU A 1 208 ? 2.974 2.564 -18.103 1.00 96.81 208 GLU A CA 1
ATOM 1631 C C . GLU A 1 208 ? 3.577 3.004 -16.759 1.00 96.81 208 GLU A C 1
ATOM 1633 O O . GLU A 1 208 ? 3.279 4.098 -16.283 1.00 96.81 208 GLU A O 1
ATOM 1638 N N . ILE A 1 209 ? 4.454 2.194 -16.156 1.00 97.19 209 ILE A N 1
ATOM 1639 C CA . ILE A 1 209 ? 5.163 2.552 -14.916 1.00 97.19 209 ILE A CA 1
ATOM 1640 C C . ILE A 1 209 ? 6.098 3.750 -15.136 1.00 97.19 209 ILE A C 1
ATOM 1642 O O . ILE A 1 209 ? 6.160 4.635 -14.284 1.00 97.19 209 ILE A O 1
ATOM 1646 N N . GLU A 1 210 ? 6.797 3.817 -16.271 1.00 97.25 210 GLU A N 1
ATOM 1647 C CA . GLU A 1 210 ? 7.649 4.959 -16.622 1.00 97.25 210 GLU A CA 1
ATOM 1648 C C . GLU A 1 210 ? 6.815 6.238 -16.788 1.00 97.25 210 GLU A C 1
ATOM 1650 O O . GLU A 1 210 ? 7.190 7.277 -16.245 1.00 97.25 210 GLU A O 1
ATOM 1655 N N . ARG A 1 211 ? 5.627 6.147 -17.404 1.00 97.88 211 ARG A N 1
ATOM 1656 C CA . ARG A 1 211 ? 4.677 7.268 -17.479 1.00 97.88 211 ARG A CA 1
ATOM 1657 C C . ARG A 1 211 ? 4.246 7.746 -16.091 1.00 97.88 211 ARG A C 1
ATOM 1659 O O . ARG A 1 211 ? 4.252 8.946 -15.827 1.00 97.88 211 ARG A O 1
ATOM 1666 N N . TRP A 1 212 ? 3.899 6.819 -15.196 1.00 98.19 212 TRP A N 1
ATOM 1667 C CA . TRP A 1 212 ? 3.543 7.151 -13.812 1.00 98.19 212 TRP A CA 1
ATOM 1668 C C . TRP A 1 212 ? 4.692 7.818 -13.062 1.00 98.19 212 TRP A C 1
ATOM 1670 O O . TRP A 1 212 ? 4.466 8.795 -12.353 1.00 98.19 212 TRP A O 1
ATOM 1680 N N . ARG A 1 213 ? 5.922 7.327 -13.235 1.00 98.00 213 ARG A N 1
ATOM 1681 C CA . ARG A 1 213 ? 7.118 7.920 -12.630 1.00 98.00 213 ARG A CA 1
ATOM 1682 C C . ARG A 1 213 ? 7.289 9.380 -13.062 1.00 98.00 213 ARG A C 1
ATOM 1684 O O . ARG A 1 213 ? 7.489 10.243 -12.212 1.00 98.00 213 ARG A O 1
ATOM 1691 N N . GLU A 1 214 ? 7.198 9.663 -14.360 1.00 97.81 214 GLU A N 1
ATOM 1692 C CA . GLU A 1 214 ? 7.310 11.029 -14.895 1.00 97.81 214 GLU A CA 1
ATOM 1693 C C . GLU A 1 214 ? 6.190 11.943 -14.383 1.00 97.81 214 GLU A C 1
ATOM 1695 O O . GLU A 1 214 ? 6.434 13.078 -13.966 1.00 97.81 214 GLU A O 1
ATOM 1700 N N . GLU A 1 215 ? 4.957 11.435 -14.375 1.00 97.12 215 GLU A N 1
ATOM 1701 C CA . GLU A 1 215 ? 3.791 12.168 -13.898 1.00 97.12 215 GLU A CA 1
ATOM 1702 C C . GLU A 1 215 ? 3.903 12.519 -12.408 1.00 97.12 215 GLU A C 1
ATOM 1704 O O . GLU A 1 215 ? 3.708 13.678 -12.030 1.00 97.12 215 GLU A O 1
ATOM 1709 N N . ILE A 1 216 ? 4.263 11.545 -11.569 1.00 97.31 216 ILE A N 1
ATOM 1710 C CA . ILE A 1 216 ? 4.447 11.734 -10.126 1.00 97.31 216 ILE A CA 1
ATOM 1711 C C . ILE A 1 216 ? 5.604 12.696 -9.857 1.00 97.31 216 ILE A C 1
ATOM 1713 O O . ILE A 1 216 ? 5.422 13.639 -9.087 1.00 97.31 216 ILE A O 1
ATOM 1717 N N . GLY A 1 217 ? 6.744 12.533 -10.536 1.00 97.00 217 GLY A N 1
ATOM 1718 C CA . GLY A 1 217 ? 7.880 13.450 -10.414 1.00 97.00 217 GLY A CA 1
ATOM 1719 C C . GLY A 1 217 ? 7.487 14.898 -10.719 1.00 97.00 217 GLY A C 1
ATOM 1720 O O . GLY A 1 217 ? 7.709 15.791 -9.904 1.00 97.00 217 GLY A O 1
ATOM 1721 N N . SER A 1 218 ? 6.777 15.131 -11.829 1.00 96.62 218 SER A N 1
ATOM 1722 C CA . SER A 1 218 ? 6.297 16.474 -12.182 1.00 96.62 218 SER A CA 1
ATOM 1723 C C . SER A 1 218 ? 5.324 17.054 -11.147 1.00 96.62 218 SER A C 1
ATOM 1725 O O . SER A 1 218 ? 5.332 18.263 -10.891 1.00 96.62 218 SER A O 1
ATOM 1727 N N . ARG A 1 219 ? 4.450 16.223 -10.561 1.00 95.12 219 ARG A N 1
ATOM 1728 C CA . ARG A 1 219 ? 3.511 16.652 -9.512 1.00 95.12 219 ARG A CA 1
ATOM 1729 C C . ARG A 1 219 ? 4.264 17.054 -8.236 1.00 95.12 219 ARG A C 1
ATOM 1731 O O . ARG A 1 219 ? 4.007 18.143 -7.722 1.00 95.12 219 ARG A O 1
ATOM 1738 N N . LEU A 1 220 ? 5.224 16.244 -7.784 1.00 94.94 220 LEU A N 1
ATOM 1739 C CA . LEU A 1 220 ? 6.023 16.511 -6.582 1.00 94.94 220 LEU A CA 1
ATOM 1740 C C . LEU A 1 220 ? 6.887 17.771 -6.723 1.00 94.94 220 LEU A C 1
ATOM 1742 O O . LEU A 1 220 ? 6.872 18.623 -5.834 1.00 94.94 220 LEU A O 1
ATOM 1746 N N . GLU A 1 221 ? 7.541 17.971 -7.869 1.00 94.12 221 GLU A N 1
ATOM 1747 C CA . GLU A 1 221 ? 8.303 19.196 -8.151 1.00 94.12 221 GLU A CA 1
ATOM 1748 C C . GLU A 1 221 ? 7.419 20.451 -8.079 1.00 94.12 221 GLU A C 1
ATOM 1750 O O . GLU A 1 221 ? 7.771 21.453 -7.447 1.00 94.12 221 GLU A O 1
ATOM 1755 N N . LYS A 1 222 ? 6.225 20.403 -8.687 1.00 93.25 222 LYS A N 1
ATOM 1756 C CA . LYS A 1 222 ? 5.259 21.514 -8.639 1.00 93.25 222 LYS A CA 1
ATOM 1757 C C . LYS A 1 222 ? 4.791 21.795 -7.215 1.00 93.25 222 LYS A C 1
ATOM 1759 O O . LYS A 1 222 ? 4.617 22.960 -6.850 1.00 93.25 222 LYS A O 1
ATOM 1764 N N . GLU A 1 223 ? 4.561 20.761 -6.412 1.00 90.38 223 GLU A N 1
ATOM 1765 C CA . GLU A 1 223 ? 4.192 20.912 -5.006 1.00 90.38 223 GLU A CA 1
ATOM 1766 C C . GLU A 1 223 ? 5.327 21.504 -4.167 1.00 90.38 223 GLU A C 1
ATOM 1768 O O . GLU A 1 223 ? 5.075 22.421 -3.382 1.00 90.38 223 GLU A O 1
ATOM 1773 N N . ALA A 1 224 ? 6.568 21.060 -4.374 1.00 90.38 224 ALA A N 1
ATOM 1774 C CA . ALA A 1 224 ? 7.749 21.606 -3.710 1.00 90.38 224 ALA A CA 1
ATOM 1775 C C . ALA A 1 224 ? 7.927 23.102 -4.021 1.00 90.38 224 ALA A C 1
ATOM 1777 O O . ALA A 1 224 ? 8.066 23.914 -3.103 1.00 90.38 224 ALA A O 1
ATOM 1778 N N . LEU A 1 225 ? 7.800 23.495 -5.294 1.00 92.19 225 LEU A N 1
ATOM 1779 C CA . LEU A 1 225 ? 7.847 24.900 -5.721 1.00 92.19 225 LEU A CA 1
ATOM 1780 C C . LEU A 1 225 ? 6.722 25.740 -5.099 1.00 92.19 225 LEU A C 1
ATOM 1782 O O . LEU A 1 225 ? 6.943 26.881 -4.692 1.00 92.19 225 LEU A O 1
ATOM 1786 N N . ARG A 1 226 ? 5.502 25.194 -5.010 1.00 90.38 226 ARG A N 1
ATOM 1787 C CA . ARG A 1 226 ? 4.369 25.870 -4.353 1.00 90.38 226 ARG A CA 1
ATOM 1788 C C . ARG A 1 226 ? 4.594 26.050 -2.856 1.00 90.38 226 ARG A C 1
ATOM 1790 O O . ARG A 1 226 ? 4.174 27.069 -2.318 1.00 90.38 226 ARG A O 1
ATOM 1797 N N . ARG A 1 227 ? 5.204 25.071 -2.182 1.00 87.38 227 ARG A N 1
ATOM 1798 C CA . ARG A 1 227 ? 5.537 25.167 -0.754 1.00 87.38 227 ARG A CA 1
ATOM 1799 C C . ARG A 1 227 ? 6.622 26.213 -0.519 1.00 87.38 227 ARG A C 1
ATOM 1801 O O . ARG A 1 227 ? 6.423 27.057 0.343 1.00 87.38 227 ARG A O 1
ATOM 1808 N N . ALA A 1 228 ? 7.682 26.230 -1.329 1.00 88.75 228 ALA A N 1
ATOM 1809 C CA . ALA A 1 228 ? 8.747 27.232 -1.234 1.00 88.75 228 ALA A CA 1
ATOM 1810 C C . ALA A 1 228 ? 8.206 28.670 -1.355 1.00 88.75 228 ALA A C 1
ATOM 1812 O O . ALA A 1 228 ? 8.471 29.499 -0.494 1.00 88.75 228 ALA A O 1
ATOM 1813 N N . LYS A 1 229 ? 7.335 28.931 -2.340 1.00 86.31 229 LYS A N 1
ATOM 1814 C CA . LYS A 1 229 ? 6.709 30.252 -2.554 1.00 86.31 229 LYS A CA 1
ATOM 1815 C C . LYS A 1 229 ? 5.736 30.712 -1.462 1.00 86.31 229 LYS A C 1
ATOM 1817 O O . LYS A 1 229 ? 5.318 31.858 -1.490 1.00 86.31 229 LYS A O 1
ATOM 1822 N N . LYS A 1 230 ? 5.279 29.819 -0.577 1.00 80.81 230 LYS A N 1
ATOM 1823 C CA . LYS A 1 230 ? 4.389 30.167 0.548 1.00 80.81 230 LYS A CA 1
ATOM 1824 C C . LYS A 1 230 ? 5.153 30.489 1.833 1.00 80.81 230 LYS A C 1
ATOM 1826 O O . LYS A 1 230 ? 4.529 30.916 2.799 1.00 80.81 230 LYS 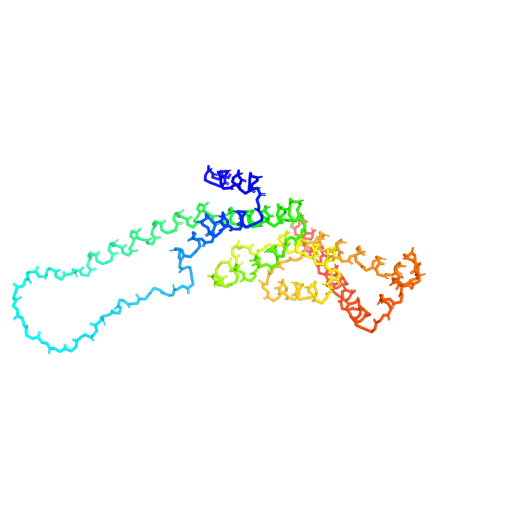A O 1
ATOM 1831 N N . VAL A 1 231 ? 6.444 30.167 1.872 1.00 74.44 231 VAL A N 1
ATOM 1832 C CA . VAL A 1 231 ? 7.318 30.371 3.035 1.00 74.44 231 VAL A CA 1
ATOM 1833 C C . VAL A 1 231 ? 8.088 31.697 2.920 1.00 74.44 231 VAL A C 1
ATOM 1835 O O . VAL A 1 231 ? 8.547 32.205 3.940 1.00 74.44 231 VAL A O 1
ATOM 1838 N N . GLU A 1 232 ? 8.182 32.260 1.710 1.00 54.31 232 GLU A N 1
ATOM 1839 C CA . GLU A 1 232 ? 8.585 33.652 1.429 1.00 54.31 232 GLU A CA 1
ATOM 1840 C C . GLU A 1 232 ? 7.426 34.637 1.636 1.00 54.31 232 GLU A C 1
ATOM 1842 O O . GLU A 1 232 ? 7.698 35.747 2.148 1.00 54.31 232 GLU A O 1
#

Organism: NCBI:txid1346257

InterPro domains:
  IPR040009 Protein Mtf2/C5D6.12-like [PTHR39468] (3-225)
  IPR043837 Mtf2-like, C-terminal domain [PF19189] (6-201)

Secondary structure (DSSP, 8-state):
--HHHHHHHHHHHH-SSHHHHHHHIIIIIIHHHHHHTTTS---------PPP------------HHHHHHHHHHHHHHHHHHHHHHTTTHHHHHHHHHHHHHHH-TT--GGGGHHHHHHHT-HHHHHHH--HHHHHHHHHHHHHTT--HHHHHHHHHHHHHTTPPP-HHHHHHHHHHHHHHHHHHTTTT-HHHHHHHTSHHHHHHHHHHHHHHHHHHHHHHHHHHHHHHHH-

Foldseek 3Di:
DDPLLVVLLVQLQPDQDLVSNVVSCVPRQLVLLLVLPVPDDPDDPPDDDDDDDDDDDDPPPDPDPVNVVVVVVVVVVVSVVSCVVRLVSNQVSLLSNLVSCVPNPVVDPVSVCSQVSQPVSHLVSCVSRDEQSSLLSVLVCCVPRVVNLVVNLVSLVCCVVNVHAHDPSNLVSLVVSLVVLVCQCVQVVHDVSVVVCVDPVNVVSSVSSVVSSVVNVVVVVVVVVVVVVVVD

Sequence (232 aa):
QSEEANRIETLLRTAKTDVELWDVLEREVFSVIKRLKLDEDPEPAKETSKKPGRLPKAKIESPTEDNAREKLQAFAQSSWHTLASFAPNYPTLLLLSTRQLRSSFPASSLVLNILPTVKSLGRSSYALGASTLLYNELIGIYWMRYGNFDGIISLLKEMDNGGVGFDEGTLGLLEDIVLEAKKAVRGHFGRVLGAVYGMERFRGAFVEIERWREEIGSRLEKEALRRAKKVE

Radius of gyration: 24.47 Å; chains: 1; bounding box: 79×52×54 Å